Protein AF-A0A176VQ34-F1 (afdb_monomer)

Organism: NCBI:txid1480154

Solvent-accessible surface area (backbone atoms only — not comparable to full-atom values): 16266 Å² total; per-residue (Å²): 144,76,82,90,74,69,81,87,58,82,80,76,81,84,81,93,66,92,79,72,80,88,62,95,86,62,100,70,85,80,91,81,80,84,79,73,84,70,55,63,65,52,56,56,48,53,68,72,56,78,76,82,85,83,92,84,85,85,86,81,86,76,93,80,77,81,80,78,79,94,70,93,82,64,87,76,68,57,72,75,78,62,34,50,50,73,67,54,34,54,75,68,61,35,76,65,68,43,87,54,64,96,92,48,80,68,48,56,56,90,85,44,47,68,56,49,70,51,87,89,56,91,63,56,66,45,35,9,42,26,57,43,66,47,84,53,99,91,41,79,43,77,74,45,78,33,33,27,38,90,83,72,46,79,53,63,82,89,59,59,31,46,75,26,29,40,26,10,68,57,42,44,56,48,31,57,65,67,28,47,35,75,78,36,35,33,38,45,25,64,74,61,43,53,74,90,58,73,75,74,58,67,58,56,66,53,60,50,31,39,74,75,66,72,38,89,57,77,82,57,92,85,55,75,54,37,60,63,52,11,50,50,28,39,51,54,50,52,51,37,55,78,64,33,87,85,62,61,98,79,122

Radius of gyration: 20.1 Å; Cα contacts (8 Å, |Δi|>4): 303; chains: 1; bounding box: 54×49×54 Å

Foldseek 3Di:
DDDPPDDVPVVPPDDPDDDDDPPVPDPDDDDDDDDCPPPLLVVLVVLVVPPDDDDDDDDDDDPPPDPDDPDPPDDQDDLLVQFDDPVRCVVLQAFDFDPDPPPDDGHGPPSADEFAACVPPDAAQEKEKDWDWDQDPVGTATDDIWIAGLVLDTDDPSRDHLRHAYWAASCSVVCVNSSYHHRRYRHLQQLPPDVVVVRPDRDDLQVLCCPPVVDHAPPDPPGHDRSRRSVSRSVSSVSCSVVDSPPPVDD

pLDDT: mean 70.04, std 25.45, range [22.41, 98.38]

Sequence (251 aa):
MLSLTVLLSTRYDDQLEFYGKCDPNKDHFVKGGKAMAGFVDDAVSELVHCALDDISAAKGYRESDLRAPNDLSAPTIPASYYVLSKSEMMQHGYRMPAVTSPGTNSQLPAGFVMTQPALGRSFPEMVAVDCEMCRTAAGLELTRVSLVDTNKTEHFIQIVSAETILVGHSLERDLAALKVIHMKVIDTALLYQHPRHGGKIKPALRMLADKWLKRSIQNGSEGHDSIEDAEAAMDLTMLKIRKGRSWCPYW

Structure (mmCIF, N/CA/C/O backbone):
data_AF-A0A176VQ34-F1
#
_entry.id   AF-A0A176VQ34-F1
#
loop_
_atom_site.group_PDB
_atom_site.id
_atom_site.type_symbol
_atom_site.label_atom_id
_atom_site.label_alt_id
_atom_site.label_comp_id
_atom_site.label_asym_id
_atom_site.label_entity_id
_atom_site.label_seq_id
_atom_site.pdbx_PDB_ins_code
_atom_site.Cartn_x
_atom_site.Cartn_y
_atom_site.Cartn_z
_atom_site.occupancy
_atom_site.B_iso_or_equiv
_atom_site.auth_seq_id
_atom_site.auth_comp_id
_atom_site.auth_asym_id
_atom_site.auth_atom_id
_atom_site.pdbx_PDB_model_num
ATOM 1 N N . MET A 1 1 ? -14.048 -25.609 23.147 1.00 32.59 1 MET A N 1
ATOM 2 C CA . MET A 1 1 ? -13.115 -26.168 22.145 1.00 32.59 1 MET A CA 1
ATOM 3 C C . MET A 1 1 ? -13.818 -26.177 20.787 1.00 32.59 1 MET A C 1
ATOM 5 O O . MET A 1 1 ? -14.296 -27.209 20.344 1.00 32.59 1 MET A O 1
ATOM 9 N N . LEU A 1 2 ? -13.942 -25.002 20.167 1.00 22.41 2 LEU A N 1
ATOM 10 C CA . LEU A 1 2 ? -14.320 -24.829 18.763 1.00 22.41 2 LEU A CA 1
ATOM 11 C C . LEU A 1 2 ? -13.289 -23.849 18.194 1.00 22.41 2 LEU A C 1
ATOM 13 O O . LEU A 1 2 ? -13.103 -22.766 18.740 1.00 22.41 2 LEU A O 1
ATOM 17 N N . SER A 1 3 ? -12.526 -24.315 17.209 1.00 26.12 3 SER A N 1
ATOM 18 C CA . SER A 1 3 ? -11.440 -23.579 16.564 1.00 26.12 3 SER A CA 1
ATOM 19 C C . SER A 1 3 ? -12.029 -22.450 15.724 1.00 26.12 3 SER A C 1
ATOM 21 O O . SER A 1 3 ? -12.812 -22.719 14.814 1.00 26.12 3 SER A O 1
ATOM 23 N N . LEU A 1 4 ? -11.649 -21.204 16.010 1.00 28.59 4 LEU A N 1
ATOM 24 C CA . LEU A 1 4 ? -12.042 -20.001 15.267 1.00 28.59 4 LEU A CA 1
ATOM 25 C C . LEU A 1 4 ? -11.261 -19.903 13.934 1.00 28.59 4 LEU A C 1
ATOM 27 O O . LEU A 1 4 ? -10.577 -18.929 13.651 1.00 28.59 4 LEU A O 1
ATOM 31 N N . THR A 1 5 ? -11.315 -20.963 13.126 1.00 30.70 5 THR A N 1
ATOM 32 C CA . THR A 1 5 ? -10.723 -21.046 11.772 1.00 30.70 5 THR A CA 1
ATOM 33 C C . THR A 1 5 ? -11.773 -20.739 10.691 1.00 30.70 5 THR A C 1
ATOM 35 O O . THR A 1 5 ? -11.575 -20.978 9.508 1.00 30.70 5 THR A O 1
ATOM 38 N N . VAL A 1 6 ? -12.929 -20.206 11.076 1.00 30.16 6 VAL A N 1
ATOM 39 C CA . VAL A 1 6 ? -14.113 -20.139 10.222 1.00 30.16 6 VAL A CA 1
ATOM 40 C C . VAL A 1 6 ? -14.703 -18.740 10.299 1.00 30.16 6 VAL A C 1
ATOM 42 O O . VAL A 1 6 ? -15.358 -18.420 11.280 1.00 30.16 6 VAL A O 1
ATOM 45 N N . LEU A 1 7 ? -14.443 -17.926 9.272 1.00 28.39 7 LEU A N 1
ATOM 46 C CA . LEU A 1 7 ? -15.407 -16.949 8.733 1.00 28.39 7 LEU A CA 1
ATOM 47 C C . LEU A 1 7 ? -14.974 -16.350 7.382 1.00 28.39 7 LEU A C 1
ATOM 49 O O . LEU A 1 7 ? -15.825 -15.856 6.654 1.00 28.39 7 LEU A O 1
ATOM 53 N N . LEU A 1 8 ? -13.706 -16.505 6.968 1.00 28.97 8 LEU A N 1
ATOM 54 C CA . LEU A 1 8 ? -13.283 -16.213 5.584 1.00 28.97 8 LEU A CA 1
ATOM 55 C C . LEU A 1 8 ? -13.024 -17.466 4.724 1.00 28.97 8 LEU A C 1
ATOM 57 O O . LEU A 1 8 ? -12.959 -17.357 3.506 1.00 28.97 8 LEU A O 1
ATOM 61 N N . SER A 1 9 ? -12.958 -18.665 5.323 1.00 26.78 9 SER A N 1
ATOM 62 C CA . SER A 1 9 ? -12.744 -19.931 4.593 1.00 26.78 9 SER A CA 1
ATOM 63 C C . SER A 1 9 ? -14.028 -20.735 4.307 1.00 26.78 9 SER A C 1
ATOM 65 O O . SER A 1 9 ? -14.067 -21.488 3.340 1.00 26.78 9 SER A O 1
ATOM 67 N N . THR A 1 10 ? -15.134 -20.553 5.039 1.00 27.02 10 THR A N 1
ATOM 68 C CA . THR A 1 10 ? -16.345 -21.396 4.870 1.00 27.02 10 THR A CA 1
ATOM 69 C C . THR A 1 10 ? -17.332 -20.939 3.798 1.00 27.02 10 THR A C 1
ATOM 71 O O . THR A 1 10 ? -18.514 -21.267 3.863 1.00 27.02 10 THR A O 1
ATOM 74 N N . ARG A 1 11 ? -16.879 -20.212 2.779 1.00 31.56 11 ARG A N 1
ATOM 75 C CA . ARG A 1 11 ? -17.618 -20.141 1.505 1.00 31.56 11 ARG A CA 1
ATOM 76 C C . ARG A 1 11 ? -16.750 -20.450 0.295 1.00 31.56 11 ARG A C 1
ATOM 78 O O . ARG A 1 11 ? -17.129 -20.104 -0.816 1.00 31.56 11 ARG A O 1
ATOM 85 N N . TYR A 1 12 ? -15.603 -21.090 0.511 1.00 34.00 12 TYR A N 1
ATOM 86 C CA . TYR A 1 12 ? -14.706 -21.471 -0.575 1.00 34.00 12 TYR A CA 1
ATOM 87 C C . TYR A 1 12 ? -14.926 -22.901 -1.095 1.00 34.00 12 TYR A C 1
ATOM 89 O O . TYR A 1 12 ? -14.260 -23.275 -2.050 1.00 34.00 12 TYR A O 1
ATOM 97 N N . ASP A 1 13 ? -15.846 -23.690 -0.519 1.00 31.91 13 ASP A N 1
ATOM 98 C CA . ASP A 1 13 ? -15.853 -25.142 -0.768 1.00 31.91 13 ASP A CA 1
ATOM 99 C C . ASP A 1 13 ? -17.238 -25.799 -0.911 1.00 31.91 13 ASP A C 1
ATOM 101 O O . ASP A 1 13 ? -17.459 -26.899 -0.430 1.00 31.91 13 ASP A O 1
ATOM 105 N N . ASP A 1 14 ? -18.177 -25.154 -1.610 1.00 30.81 14 ASP A N 1
ATOM 106 C CA . ASP A 1 14 ? -19.281 -25.877 -2.259 1.00 30.81 14 ASP A CA 1
ATOM 107 C C . ASP A 1 14 ? -19.745 -25.102 -3.504 1.00 30.81 14 ASP A C 1
ATOM 109 O O . ASP A 1 14 ? -20.316 -24.018 -3.403 1.00 30.81 14 ASP A O 1
ATOM 113 N N . GLN A 1 15 ? -19.512 -25.706 -4.675 1.00 27.95 15 GLN A N 1
ATOM 114 C CA . GLN A 1 15 ? -19.704 -25.195 -6.049 1.00 27.95 15 GLN A CA 1
ATOM 115 C C . GLN A 1 15 ? -18.478 -24.503 -6.674 1.00 27.95 15 GLN A C 1
ATOM 117 O O . GLN A 1 15 ? -18.540 -23.392 -7.197 1.00 27.95 15 GLN A O 1
ATOM 122 N N . LEU A 1 16 ? -17.366 -25.243 -6.707 1.00 31.53 16 LEU A N 1
ATOM 123 C CA . LEU A 1 16 ? -16.386 -25.164 -7.790 1.00 31.53 16 LEU A CA 1
ATOM 124 C C . LEU A 1 16 ? -17.092 -25.456 -9.133 1.00 31.53 16 LEU A C 1
ATOM 126 O O . LEU A 1 16 ? -17.193 -26.600 -9.566 1.00 31.53 16 LEU A O 1
ATOM 130 N N . GLU A 1 17 ? -17.564 -24.413 -9.810 1.00 22.66 17 GLU A N 1
ATOM 131 C CA . GLU A 1 17 ? -17.593 -24.379 -11.271 1.00 22.66 17 GLU A CA 1
ATOM 132 C C . GLU A 1 17 ? -16.709 -23.215 -11.720 1.00 22.66 17 GLU A C 1
ATOM 134 O O . GLU A 1 17 ? -16.997 -22.044 -11.479 1.00 22.66 17 GLU A O 1
ATOM 139 N N . PHE A 1 18 ? -15.597 -23.560 -12.368 1.00 34.84 18 PHE A N 1
ATOM 140 C CA . PHE A 1 18 ? -14.810 -22.639 -13.177 1.00 34.84 18 PHE A CA 1
ATOM 141 C C . PHE A 1 18 ? -15.738 -21.940 -14.192 1.00 34.84 18 PHE A C 1
ATOM 143 O O . PHE A 1 18 ? -16.107 -22.528 -15.206 1.00 34.84 18 PHE A O 1
ATOM 150 N N . TYR A 1 19 ? -16.064 -20.670 -13.966 1.00 24.09 19 TYR A N 1
ATOM 151 C CA . TYR A 1 19 ? -16.517 -19.745 -15.007 1.00 24.09 19 TYR A CA 1
ATOM 152 C C . TYR A 1 19 ? -15.383 -18.732 -15.163 1.00 24.09 19 TYR A C 1
ATOM 154 O O . TYR A 1 19 ? -15.098 -17.977 -14.248 1.00 24.09 19 TYR A O 1
ATOM 162 N N . GLY A 1 20 ? -14.590 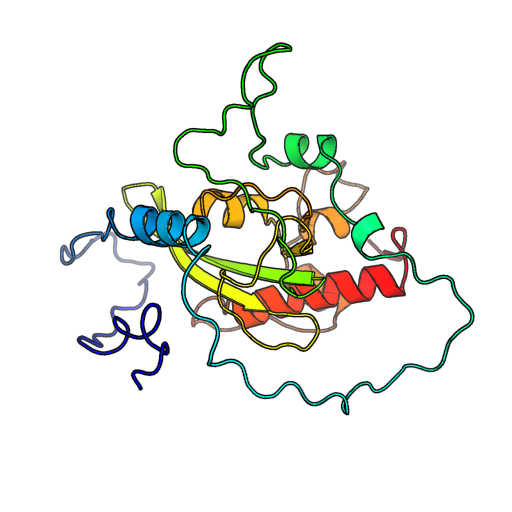-18.690 -16.223 1.00 25.50 20 GLY A N 1
ATOM 163 C CA . GLY A 1 20 ? -14.866 -18.944 -17.626 1.00 25.50 20 GLY A CA 1
ATOM 164 C C . GLY A 1 20 ? -14.215 -17.762 -18.341 1.00 25.50 20 GLY A C 1
ATOM 165 O O . GLY A 1 20 ? -14.574 -16.618 -18.080 1.00 25.50 20 GLY A O 1
ATOM 166 N N . LYS A 1 21 ? -13.184 -18.036 -19.148 1.00 27.38 21 LYS A N 1
ATOM 167 C CA . LYS A 1 21 ? -12.366 -17.048 -19.871 1.00 27.38 21 LYS A CA 1
ATOM 168 C C . LYS A 1 21 ? -13.203 -15.880 -20.409 1.00 27.38 21 LYS A C 1
ATOM 170 O O . LYS A 1 21 ? -14.195 -16.107 -21.099 1.00 27.38 21 LYS A O 1
ATOM 175 N N . CYS A 1 22 ? -12.733 -14.653 -20.189 1.00 31.70 22 CYS A N 1
ATOM 176 C CA . CYS A 1 22 ? -13.156 -13.507 -20.990 1.00 31.70 22 CYS A CA 1
ATOM 177 C C . CYS A 1 22 ? -12.711 -13.761 -22.441 1.00 31.70 22 CYS A C 1
ATOM 179 O O . CYS A 1 22 ? -11.534 -13.616 -22.767 1.00 31.70 22 CYS A O 1
ATOM 181 N N . ASP A 1 23 ? -13.632 -14.221 -23.290 1.00 35.97 23 ASP A N 1
ATOM 182 C CA . ASP A 1 23 ? -13.458 -14.273 -24.742 1.00 35.97 23 ASP A CA 1
ATOM 183 C C . ASP A 1 23 ? -13.576 -12.833 -25.273 1.00 35.97 23 ASP A C 1
ATOM 185 O O . ASP A 1 23 ? -14.655 -12.243 -25.174 1.00 35.97 23 ASP A O 1
ATOM 189 N N . PRO A 1 24 ? -12.502 -12.232 -25.818 1.00 38.53 24 PRO A N 1
ATOM 190 C CA . PRO A 1 24 ? -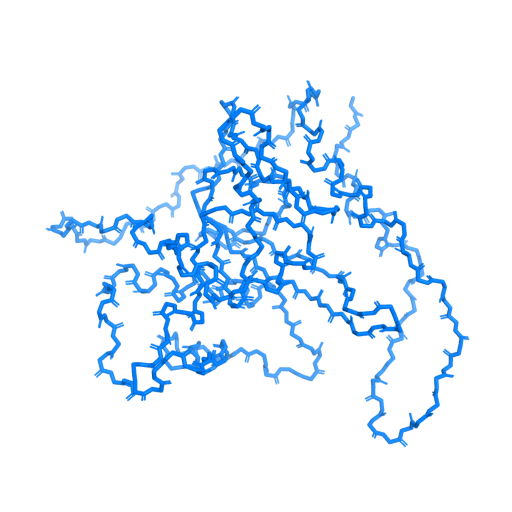12.516 -10.840 -26.261 1.00 38.53 24 PRO A CA 1
ATOM 191 C C . PRO A 1 24 ? -13.397 -10.584 -27.499 1.00 38.53 24 PRO A C 1
ATOM 193 O O . PRO A 1 24 ? -13.445 -9.450 -27.963 1.00 38.53 24 PRO A O 1
ATOM 196 N N . ASN A 1 25 ? -14.092 -11.596 -28.040 1.00 33.31 25 ASN A N 1
ATOM 197 C CA . ASN A 1 25 ? -14.889 -11.486 -29.266 1.00 33.31 25 ASN A CA 1
ATOM 198 C C . ASN A 1 25 ? -16.390 -11.813 -29.114 1.00 33.31 25 ASN A C 1
ATOM 200 O O . ASN A 1 25 ? -17.052 -12.054 -30.127 1.00 33.31 25 ASN A O 1
ATOM 204 N N . LYS A 1 26 ? -16.971 -11.835 -27.902 1.00 34.81 26 LYS A N 1
ATOM 205 C CA . LYS A 1 26 ? -18.415 -12.119 -27.732 1.00 34.81 26 LYS A CA 1
ATOM 206 C C . LYS A 1 26 ? -19.142 -11.129 -26.814 1.00 34.81 26 LYS A C 1
ATOM 208 O O . LYS A 1 26 ? -19.056 -11.213 -25.597 1.00 34.81 26 LYS A O 1
ATOM 213 N N . ASP A 1 27 ? -19.973 -10.279 -27.421 1.00 30.19 27 ASP A N 1
ATOM 214 C CA . ASP A 1 27 ? -20.862 -9.288 -26.780 1.00 30.19 27 ASP A CA 1
ATOM 215 C C . ASP A 1 27 ? -22.115 -9.882 -26.086 1.00 30.19 27 ASP A C 1
ATOM 217 O O . ASP A 1 27 ? -23.149 -9.223 -26.001 1.00 30.19 27 ASP A O 1
ATOM 221 N N . HIS A 1 28 ? -22.104 -11.135 -25.615 1.00 29.56 28 HIS A N 1
ATOM 222 C CA . HIS A 1 28 ? -23.300 -11.741 -25.004 1.00 29.56 28 HIS A CA 1
ATOM 223 C C . HIS A 1 28 ? -23.043 -12.313 -23.607 1.00 29.56 28 HIS A C 1
ATOM 225 O O . HIS A 1 28 ? -22.335 -13.298 -23.420 1.00 29.56 28 HIS A O 1
ATOM 231 N N . PHE A 1 29 ? -23.698 -11.678 -22.634 1.00 29.44 29 PHE A N 1
ATOM 232 C CA . PHE A 1 29 ? -23.776 -12.050 -21.225 1.00 29.44 29 PHE A CA 1
ATOM 233 C C . PHE A 1 29 ? -24.677 -13.283 -21.054 1.00 29.44 29 PHE A C 1
ATOM 235 O O . PHE A 1 29 ? -25.855 -13.244 -21.421 1.00 29.44 29 PHE A O 1
ATOM 242 N N . VAL A 1 30 ? -24.170 -14.365 -20.458 1.00 27.95 30 VAL A N 1
ATOM 243 C CA . VAL A 1 30 ? -25.033 -15.448 -19.964 1.00 27.95 30 VAL A CA 1
ATOM 244 C C . VAL A 1 30 ? -25.517 -15.063 -18.567 1.00 27.95 30 VAL A C 1
ATOM 246 O O . VAL A 1 30 ? -24.729 -14.886 -17.643 1.00 27.95 30 VAL A O 1
ATOM 249 N N . LYS A 1 31 ? -26.836 -14.892 -18.419 1.00 32.91 31 LYS A N 1
ATOM 250 C CA . LYS A 1 31 ? -27.499 -14.677 -17.127 1.00 32.91 31 LYS A CA 1
ATOM 251 C C . LYS A 1 31 ? -27.348 -15.924 -16.249 1.00 32.91 31 LYS A C 1
ATOM 253 O O . LYS A 1 31 ? -27.934 -16.954 -16.565 1.00 32.91 31 LYS A O 1
ATOM 258 N N . GLY A 1 32 ? -26.681 -15.787 -15.108 1.00 26.97 32 GLY A N 1
ATOM 259 C CA . GLY A 1 32 ? -26.723 -16.776 -14.033 1.00 26.97 32 GLY A CA 1
ATOM 260 C C . GLY A 1 32 ? -25.903 -16.336 -12.824 1.00 26.97 32 GLY A C 1
ATOM 261 O O . GLY A 1 32 ? -24.685 -16.388 -12.871 1.00 26.97 32 GLY A O 1
ATOM 262 N N . GLY A 1 33 ? -26.572 -15.895 -11.753 1.00 28.05 33 GLY A N 1
ATOM 263 C CA . GLY A 1 33 ? -25.950 -15.619 -10.450 1.00 28.05 33 GLY A CA 1
ATOM 264 C C . GLY A 1 33 ? -26.396 -14.295 -9.827 1.00 28.05 33 GLY A C 1
ATOM 265 O O . GLY A 1 33 ? -26.242 -13.232 -10.423 1.00 28.05 33 GLY A O 1
ATOM 266 N N . LYS A 1 34 ? -26.982 -14.345 -8.624 1.00 26.80 34 LYS A N 1
ATOM 267 C CA . LYS A 1 34 ? -27.295 -13.151 -7.821 1.00 26.80 34 LYS A CA 1
ATOM 268 C C . LYS A 1 34 ? -25.990 -12.557 -7.284 1.00 26.80 34 LYS A C 1
ATOM 270 O O . LYS A 1 34 ? -25.259 -13.250 -6.586 1.00 26.80 34 LYS A O 1
ATOM 275 N N . ALA A 1 35 ? -25.749 -11.275 -7.554 1.00 31.02 35 ALA A N 1
ATOM 276 C CA . ALA A 1 35 ? -24.705 -10.502 -6.889 1.00 31.02 35 ALA A CA 1
ATOM 277 C C . ALA A 1 35 ? -24.952 -10.488 -5.370 1.00 31.02 35 ALA A C 1
ATOM 279 O O . ALA A 1 35 ? -26.064 -10.207 -4.910 1.00 31.02 35 ALA A O 1
ATOM 280 N N . MET A 1 36 ? -23.921 -10.799 -4.589 1.00 35.16 36 MET A N 1
ATOM 281 C CA . MET A 1 36 ? -23.954 -10.805 -3.125 1.00 35.16 36 MET A CA 1
ATOM 282 C C . MET A 1 36 ? -23.762 -9.381 -2.588 1.00 35.16 36 MET A C 1
ATOM 284 O O . MET A 1 36 ? -22.828 -9.088 -1.851 1.00 35.16 36 MET A O 1
ATOM 288 N N . ALA A 1 37 ? -24.687 -8.488 -2.944 1.00 31.64 37 ALA A N 1
ATOM 289 C CA . ALA A 1 37 ? -24.687 -7.081 -2.537 1.00 31.64 37 ALA A CA 1
ATOM 290 C C . ALA A 1 37 ? -24.847 -6.860 -1.013 1.00 31.64 37 ALA A C 1
ATOM 292 O O . ALA A 1 37 ? -24.753 -5.728 -0.555 1.00 31.64 37 ALA A O 1
ATOM 293 N N . GLY A 1 38 ? -25.088 -7.921 -0.231 1.00 25.31 38 GLY A N 1
ATOM 294 C CA . GLY A 1 38 ? -25.285 -7.861 1.224 1.00 25.31 38 GLY A CA 1
ATOM 295 C C . GLY A 1 38 ? -24.098 -8.319 2.079 1.00 25.31 38 GLY A C 1
ATOM 296 O O . GLY A 1 38 ? -24.188 -8.232 3.291 1.00 25.31 38 GLY A O 1
ATOM 297 N N . PHE A 1 39 ? -23.001 -8.815 1.493 1.00 33.09 39 PHE A N 1
ATOM 298 C CA . PHE A 1 39 ? -21.933 -9.468 2.275 1.00 33.09 39 PHE A CA 1
ATOM 299 C C . PHE A 1 39 ? -20.790 -8.546 2.705 1.00 33.09 39 PHE A C 1
ATOM 301 O O . PHE A 1 39 ? -20.131 -8.809 3.708 1.00 33.09 39 PHE A O 1
ATOM 308 N N . VAL A 1 40 ? -20.562 -7.456 1.971 1.00 38.88 40 VAL A N 1
ATOM 309 C CA . VAL A 1 40 ? -19.475 -6.510 2.270 1.00 38.88 40 VAL A CA 1
ATOM 310 C C . VAL A 1 40 ? -19.838 -5.600 3.449 1.00 38.88 40 VAL A C 1
ATOM 312 O O . VAL A 1 40 ? -18.963 -5.261 4.239 1.00 38.88 40 VAL A O 1
ATOM 315 N N . ASP A 1 41 ? -21.117 -5.247 3.617 1.00 36.66 41 ASP A N 1
ATOM 316 C CA . ASP A 1 41 ? -21.550 -4.416 4.752 1.00 36.66 41 ASP A CA 1
ATOM 317 C C . ASP A 1 41 ? -21.469 -5.176 6.093 1.00 36.66 41 ASP A C 1
ATOM 319 O O . ASP A 1 41 ? -21.062 -4.581 7.090 1.00 36.66 41 ASP A O 1
ATOM 323 N N . ASP A 1 42 ? -21.733 -6.488 6.117 1.00 38.03 42 ASP A N 1
ATOM 324 C CA . ASP A 1 42 ? -21.640 -7.303 7.340 1.00 38.03 42 ASP A CA 1
ATOM 325 C C . ASP A 1 42 ? -20.178 -7.579 7.749 1.00 38.03 42 ASP A C 1
ATOM 327 O O . ASP A 1 42 ? -19.821 -7.420 8.917 1.00 38.03 42 ASP A O 1
ATOM 331 N N . ALA A 1 43 ? -19.291 -7.887 6.791 1.00 40.44 43 ALA A N 1
ATOM 332 C CA . ALA A 1 43 ? -17.872 -8.134 7.072 1.00 40.44 43 ALA A CA 1
ATOM 333 C C . ALA A 1 43 ? -17.132 -6.873 7.563 1.00 40.44 43 ALA A C 1
ATOM 335 O O . ALA A 1 43 ? -16.274 -6.958 8.442 1.00 40.44 43 ALA A O 1
ATOM 336 N N . VAL A 1 44 ? -17.483 -5.694 7.027 1.00 45.41 44 VAL A N 1
ATOM 337 C CA . VAL A 1 44 ? -16.938 -4.393 7.459 1.00 45.41 44 VAL A CA 1
ATOM 338 C C . VAL A 1 44 ? -17.515 -3.952 8.815 1.00 45.41 44 VAL A C 1
ATOM 340 O O . VAL A 1 44 ? -16.834 -3.266 9.579 1.00 45.41 44 VAL A O 1
ATOM 343 N N . SER A 1 45 ? -18.732 -4.384 9.164 1.00 38.72 45 SER A N 1
ATOM 344 C CA . SER A 1 45 ? -19.333 -4.135 10.481 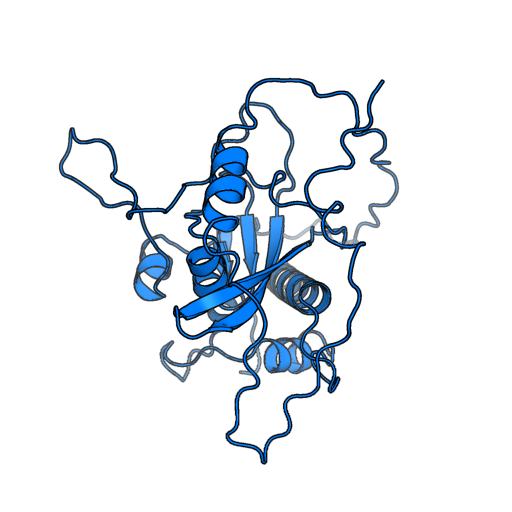1.00 38.72 45 SER A CA 1
ATOM 345 C C . SER A 1 45 ? -18.729 -5.020 11.586 1.00 38.72 45 SER A C 1
ATOM 347 O O . SER A 1 45 ? -18.368 -4.511 12.651 1.00 38.72 45 SER A O 1
ATOM 349 N N . GLU A 1 46 ? -18.495 -6.314 11.325 1.00 41.03 46 GLU A N 1
ATOM 350 C CA . GLU A 1 46 ? -17.779 -7.218 12.252 1.00 41.03 46 GLU A CA 1
ATOM 351 C C . GLU A 1 46 ? -16.307 -6.807 12.465 1.00 41.03 46 GLU A C 1
ATOM 353 O O . GLU A 1 46 ? -15.749 -6.976 13.552 1.00 41.03 46 GLU A O 1
ATOM 358 N N . LEU A 1 47 ? -15.704 -6.167 11.460 1.00 42.91 47 LEU A N 1
ATOM 359 C CA . LEU A 1 47 ? -14.381 -5.527 11.481 1.00 42.91 47 LEU A CA 1
ATOM 360 C C . LEU A 1 47 ? -14.224 -4.457 12.577 1.00 42.91 47 LEU A C 1
ATOM 362 O O . LEU A 1 47 ? -13.135 -4.290 13.127 1.00 42.91 47 LEU A O 1
ATOM 366 N N . VAL A 1 48 ? -15.304 -3.736 12.900 1.00 40.62 48 VAL A N 1
ATOM 367 C CA . VAL A 1 48 ? -15.323 -2.658 13.907 1.00 40.62 48 VAL A CA 1
ATOM 368 C C . VAL A 1 48 ? -15.767 -3.174 15.281 1.00 40.62 48 VAL A C 1
ATOM 370 O O . VAL A 1 48 ? -15.376 -2.608 16.303 1.00 40.62 48 VAL A O 1
ATOM 373 N N . HIS A 1 49 ? -16.527 -4.273 15.329 1.00 39.94 49 HIS A N 1
ATOM 374 C CA . HIS A 1 49 ? -17.082 -4.831 16.566 1.00 39.94 49 HIS A CA 1
ATOM 375 C C . HIS A 1 49 ? -16.257 -5.940 17.231 1.00 39.94 49 HIS A C 1
ATOM 377 O O . HIS A 1 49 ? -16.595 -6.340 18.343 1.00 39.94 49 HIS A O 1
ATOM 383 N N . CYS A 1 50 ? -15.128 -6.378 16.661 1.00 40.72 50 CYS A N 1
ATOM 384 C CA . CYS A 1 50 ? -14.246 -7.377 17.290 1.00 40.72 50 CYS A CA 1
ATOM 385 C C . CYS A 1 50 ? -13.406 -6.829 18.477 1.00 40.72 50 CYS A C 1
ATOM 387 O O . CYS A 1 50 ? -12.241 -7.183 18.710 1.00 40.72 50 CYS A O 1
ATOM 389 N N . ALA A 1 51 ? -14.018 -5.953 19.268 1.00 42.84 51 ALA A N 1
ATOM 390 C CA . ALA A 1 51 ? -13.702 -5.725 20.659 1.00 42.84 51 ALA A CA 1
ATOM 391 C C . ALA A 1 51 ? -14.872 -6.289 21.474 1.00 42.84 51 ALA A C 1
ATOM 393 O O . ALA A 1 51 ? -15.839 -5.572 21.705 1.00 42.84 51 ALA A O 1
ATOM 394 N N . LEU A 1 52 ? -14.793 -7.562 21.884 1.00 41.25 52 LEU A N 1
ATOM 395 C CA . LEU A 1 52 ? -14.766 -7.876 23.318 1.00 41.25 52 LEU A CA 1
ATOM 396 C C . LEU A 1 52 ? -14.651 -9.353 23.722 1.00 41.25 52 LEU A C 1
ATOM 398 O O . LEU A 1 52 ? -14.327 -9.533 24.884 1.00 41.25 52 LEU A O 1
ATOM 402 N N . ASP A 1 53 ? -14.756 -10.376 22.866 1.00 33.53 53 ASP A N 1
ATOM 403 C CA . ASP A 1 53 ? -14.715 -11.763 23.382 1.00 33.53 53 ASP A CA 1
ATOM 404 C C . ASP A 1 53 ? -13.658 -12.680 22.723 1.00 33.53 53 ASP A C 1
ATOM 406 O O . ASP A 1 53 ? -13.605 -12.858 21.509 1.00 33.53 53 ASP A O 1
ATOM 410 N N . ASP A 1 54 ? -12.821 -13.247 23.602 1.00 38.88 54 ASP A N 1
ATOM 411 C CA . ASP A 1 54 ? -11.965 -14.440 23.512 1.00 38.88 54 ASP A CA 1
ATOM 412 C C . ASP A 1 54 ? -10.747 -14.502 22.566 1.00 38.88 54 ASP A C 1
ATOM 414 O O . ASP A 1 54 ? -10.754 -15.019 21.449 1.00 38.88 54 ASP A O 1
ATOM 418 N N . ILE A 1 55 ? -9.601 -14.132 23.154 1.00 43.28 55 ILE A N 1
ATOM 419 C CA . ILE A 1 55 ? -8.250 -14.541 22.753 1.00 43.28 55 ILE A CA 1
ATOM 420 C C . ILE A 1 55 ? -7.932 -15.888 23.418 1.00 43.28 55 ILE A C 1
ATOM 422 O O . ILE A 1 55 ? -7.641 -15.942 24.613 1.00 43.28 55 ILE A O 1
ATOM 426 N N . SER A 1 56 ? -7.887 -16.979 22.649 1.00 34.84 56 SER A N 1
ATOM 427 C CA . SER A 1 56 ? -7.157 -18.180 23.093 1.00 34.84 56 SER A CA 1
ATOM 428 C C . SER A 1 56 ? -6.438 -18.972 21.991 1.00 34.84 56 SER A C 1
ATOM 430 O O . SER A 1 56 ? -6.015 -20.101 22.248 1.00 34.84 56 SER A O 1
ATOM 432 N N . ALA A 1 57 ? -6.254 -18.436 20.779 1.00 37.19 57 ALA A N 1
ATOM 433 C CA . ALA A 1 57 ? -5.684 -19.224 19.678 1.00 37.19 57 ALA A CA 1
ATOM 434 C C . ALA A 1 57 ? -4.778 -18.434 18.715 1.00 37.19 57 ALA A C 1
ATOM 436 O O . ALA A 1 57 ? -4.997 -18.429 17.513 1.00 37.19 57 ALA A O 1
ATOM 437 N N . ALA A 1 58 ? -3.705 -17.829 19.226 1.00 36.56 58 ALA A N 1
ATOM 438 C CA . ALA A 1 58 ? -2.545 -17.472 18.403 1.00 36.56 58 ALA A CA 1
ATOM 439 C C . ALA A 1 58 ? -1.264 -17.862 19.153 1.00 36.56 58 ALA A C 1
ATOM 441 O O . ALA A 1 58 ? -0.630 -17.056 19.831 1.00 36.56 58 ALA A O 1
ATOM 442 N N . LYS A 1 59 ? -0.923 -19.155 19.108 1.00 33.56 59 LYS A N 1
ATOM 443 C CA . LYS A 1 59 ? 0.369 -19.663 19.583 1.00 33.56 59 LYS A CA 1
ATOM 444 C C . LYS A 1 59 ? 1.357 -19.672 18.420 1.00 33.56 59 LYS A C 1
ATOM 446 O O . LYS A 1 59 ? 1.121 -20.375 17.445 1.00 33.56 59 LYS A O 1
ATOM 451 N N . GLY A 1 60 ? 2.499 -19.012 18.612 1.00 29.28 60 GLY A N 1
ATOM 452 C CA . GLY A 1 60 ? 3.763 -19.417 17.993 1.00 29.28 60 GLY A CA 1
ATOM 453 C C . GLY A 1 60 ? 4.386 -18.441 17.001 1.00 29.28 60 GLY A C 1
ATOM 454 O O . GLY A 1 60 ? 4.591 -18.814 15.855 1.00 29.28 60 GLY A O 1
ATOM 455 N N . TYR A 1 61 ? 4.789 -17.252 17.452 1.00 25.94 61 TYR A N 1
ATOM 456 C CA . TYR A 1 61 ? 5.858 -16.507 16.781 1.00 25.94 61 TYR A CA 1
ATOM 457 C C . TYR A 1 61 ? 7.185 -16.874 17.466 1.00 25.94 61 TYR A C 1
ATOM 459 O O . TYR A 1 61 ? 7.312 -16.712 18.681 1.00 25.94 61 TYR A O 1
ATOM 467 N N . ARG A 1 62 ? 8.139 -17.463 16.731 1.00 28.98 62 ARG A N 1
ATOM 468 C CA . ARG A 1 62 ? 9.487 -17.780 17.238 1.00 28.98 62 ARG A CA 1
ATOM 469 C C . ARG A 1 62 ? 10.444 -16.653 16.860 1.00 28.98 62 ARG A C 1
ATOM 471 O O . ARG A 1 62 ? 10.571 -16.293 15.700 1.00 28.98 62 ARG A O 1
ATOM 478 N N . GLU A 1 63 ? 11.141 -16.141 17.864 1.00 35.41 63 GLU A N 1
ATOM 479 C CA . GLU A 1 63 ? 11.996 -14.947 17.840 1.00 35.41 63 GLU A CA 1
ATOM 480 C C . GLU A 1 63 ? 13.375 -15.149 17.165 1.00 35.41 63 GLU A C 1
ATOM 482 O O . GLU A 1 63 ? 14.294 -14.364 17.369 1.00 35.41 63 GLU A O 1
ATOM 487 N N . SER A 1 64 ? 13.570 -16.203 16.362 1.00 34.62 64 SER A N 1
ATOM 488 C CA . SER A 1 64 ? 14.914 -16.638 15.940 1.00 34.62 64 SER A CA 1
ATOM 489 C C . SER A 1 64 ? 15.354 -16.282 14.513 1.00 34.62 64 SER A C 1
ATOM 491 O O . SER A 1 64 ? 16.504 -16.557 14.184 1.00 34.62 64 SER A O 1
ATOM 493 N N . ASP A 1 65 ? 14.527 -15.640 13.680 1.00 32.94 65 ASP A N 1
ATOM 494 C CA . ASP A 1 65 ? 14.852 -15.465 12.247 1.00 32.94 65 ASP A CA 1
ATOM 495 C C . ASP A 1 65 ? 15.257 -14.036 11.824 1.00 32.94 65 ASP A C 1
ATOM 497 O O . ASP A 1 65 ? 15.334 -13.714 10.637 1.00 32.94 65 ASP A O 1
ATOM 501 N N . LEU A 1 66 ? 15.633 -13.178 12.778 1.00 45.47 66 LEU A N 1
ATOM 502 C CA . LEU A 1 66 ? 16.254 -11.882 12.482 1.00 45.47 66 LEU A CA 1
ATOM 503 C C . LEU A 1 66 ? 17.710 -12.065 12.017 1.00 45.47 66 LEU A C 1
ATOM 505 O O . LEU A 1 66 ? 18.653 -12.008 12.807 1.00 45.47 66 LEU A O 1
ATOM 509 N N . ARG A 1 67 ? 17.931 -12.225 10.708 1.00 36.09 67 ARG A N 1
ATOM 510 C CA . ARG A 1 67 ? 19.254 -11.958 10.118 1.00 36.09 67 ARG A CA 1
ATOM 511 C C . ARG A 1 67 ? 19.431 -10.449 9.947 1.00 36.09 67 ARG A C 1
ATOM 513 O O . ARG A 1 67 ? 18.893 -9.849 9.020 1.00 36.09 67 ARG A O 1
ATOM 520 N N . ALA A 1 68 ? 20.196 -9.845 10.852 1.00 34.59 68 ALA A N 1
ATOM 521 C CA . ALA A 1 68 ? 20.595 -8.443 10.782 1.00 34.59 68 ALA A CA 1
ATOM 522 C C . ALA A 1 68 ? 21.510 -8.168 9.568 1.00 34.59 68 ALA A C 1
ATOM 524 O O . ALA A 1 68 ? 22.450 -8.934 9.333 1.00 34.59 68 ALA A O 1
ATOM 525 N N . PRO A 1 69 ? 21.325 -7.061 8.826 1.00 46.94 69 PRO A N 1
ATOM 526 C CA . PRO A 1 69 ? 22.384 -6.506 8.001 1.00 46.94 69 PRO A CA 1
ATOM 527 C C . PRO A 1 69 ? 23.320 -5.668 8.882 1.00 46.94 69 PRO A C 1
ATOM 529 O O . PRO A 1 69 ? 22.892 -4.732 9.554 1.00 46.94 69 PRO A O 1
ATOM 532 N N . ASN A 1 70 ? 24.608 -6.008 8.852 1.00 44.72 70 ASN A N 1
ATOM 533 C CA . ASN A 1 70 ? 25.701 -5.176 9.349 1.00 44.72 70 ASN A CA 1
ATOM 534 C C . ASN A 1 70 ? 25.679 -3.797 8.662 1.00 44.72 70 ASN A C 1
ATOM 536 O O . ASN A 1 70 ? 26.191 -3.683 7.554 1.00 44.72 70 ASN A O 1
ATOM 540 N N . ASP A 1 71 ? 25.106 -2.783 9.315 1.00 38.19 71 ASP A N 1
ATOM 541 C CA . ASP A 1 71 ? 25.584 -1.388 9.323 1.00 38.19 71 ASP A CA 1
ATOM 542 C C . ASP A 1 71 ? 24.792 -0.579 10.375 1.00 38.19 71 ASP A C 1
ATOM 544 O O . ASP A 1 71 ? 23.689 -0.098 10.126 1.00 38.19 71 ASP A O 1
ATOM 548 N N . LEU A 1 72 ? 25.332 -0.471 11.591 1.00 47.25 72 LEU A N 1
ATOM 549 C CA . LEU A 1 72 ? 24.693 0.186 12.744 1.00 47.25 72 LEU A CA 1
ATOM 550 C C . LEU A 1 72 ? 24.972 1.704 12.824 1.00 47.25 72 LEU A C 1
ATOM 552 O O . LEU A 1 72 ? 24.761 2.304 13.875 1.00 47.25 72 LEU A O 1
ATOM 556 N N . SER A 1 73 ? 25.476 2.339 11.758 1.00 46.66 73 SER A N 1
ATOM 557 C CA . SER A 1 73 ? 25.987 3.721 11.831 1.00 46.66 73 SER A CA 1
ATOM 558 C C . SER A 1 73 ? 25.097 4.811 11.211 1.00 46.66 73 SER A C 1
ATOM 560 O O . SER A 1 73 ? 25.355 5.995 11.430 1.00 46.66 73 SER A O 1
ATOM 562 N N . ALA A 1 74 ? 24.022 4.461 10.499 1.00 44.38 74 ALA A N 1
ATOM 563 C CA . ALA A 1 74 ? 23.085 5.439 9.943 1.00 44.38 74 ALA A CA 1
ATOM 564 C C . ALA A 1 74 ? 21.791 5.515 10.779 1.00 44.38 74 ALA A C 1
ATOM 566 O O . ALA A 1 74 ? 21.198 4.470 11.067 1.00 44.38 74 ALA A O 1
ATOM 567 N N . PRO A 1 75 ? 21.289 6.716 11.142 1.00 50.56 75 PRO A N 1
ATOM 568 C CA . PRO A 1 75 ? 19.951 6.835 11.705 1.00 50.56 75 PRO A CA 1
ATOM 569 C C . PRO A 1 75 ? 18.951 6.316 10.669 1.00 50.56 75 PRO A C 1
ATOM 571 O O . PRO A 1 75 ? 18.766 6.905 9.603 1.00 50.56 75 PRO A O 1
ATOM 574 N N . THR A 1 76 ? 18.334 5.175 10.969 1.00 68.38 76 THR A N 1
ATOM 575 C CA . THR A 1 76 ? 17.301 4.599 10.111 1.00 68.38 76 THR A CA 1
ATOM 576 C C . THR A 1 76 ? 16.094 5.525 10.192 1.00 68.38 76 THR A C 1
ATOM 578 O O . THR A 1 76 ? 15.477 5.653 11.248 1.00 68.38 76 THR A O 1
ATOM 581 N N . ILE A 1 77 ? 15.794 6.236 9.103 1.00 81.69 77 ILE A N 1
ATOM 582 C CA . ILE A 1 77 ? 14.599 7.080 9.020 1.00 81.69 77 ILE A CA 1
ATOM 583 C C . ILE A 1 77 ? 13.379 6.172 9.265 1.00 81.69 77 ILE A C 1
ATOM 585 O O . ILE A 1 77 ? 13.234 5.180 8.545 1.00 81.69 77 ILE A O 1
ATOM 589 N N . PRO A 1 78 ? 12.510 6.477 10.247 1.00 90.56 78 PRO A N 1
ATOM 590 C CA . PRO A 1 78 ? 11.379 5.614 10.570 1.00 90.56 78 PRO A CA 1
ATOM 591 C C . PRO A 1 78 ? 10.391 5.541 9.401 1.00 90.56 78 PRO A C 1
ATOM 593 O O . PRO A 1 78 ? 10.225 6.512 8.659 1.00 90.56 78 PRO A O 1
ATOM 596 N N . ALA A 1 79 ? 9.680 4.418 9.264 1.00 91.44 79 ALA A N 1
ATOM 597 C CA . ALA A 1 79 ? 8.676 4.227 8.212 1.00 91.44 79 ALA A CA 1
ATOM 598 C C . ALA A 1 79 ? 7.608 5.337 8.209 1.00 91.44 79 ALA A C 1
ATOM 600 O O . ALA A 1 79 ? 7.178 5.793 7.150 1.00 91.44 79 ALA A O 1
ATOM 601 N N . SER A 1 80 ? 7.261 5.857 9.392 1.00 92.81 80 SER A N 1
ATOM 602 C CA . SER A 1 80 ? 6.324 6.972 9.569 1.00 92.81 80 SER A CA 1
ATOM 603 C C . SER A 1 80 ? 6.713 8.252 8.819 1.00 92.81 80 SER A C 1
ATOM 605 O O . SER A 1 80 ? 5.834 9.036 8.477 1.00 92.81 80 SER A O 1
ATOM 607 N N . TYR A 1 81 ? 7.995 8.455 8.498 1.00 93.56 81 TYR A N 1
ATOM 608 C CA . TYR A 1 81 ? 8.457 9.581 7.679 1.00 93.56 81 TYR A CA 1
ATOM 609 C C . TYR A 1 81 ? 7.943 9.525 6.229 1.00 93.56 81 TYR A C 1
ATOM 611 O O . TYR A 1 81 ? 7.881 10.544 5.543 1.00 93.56 81 TYR A O 1
ATOM 619 N N . TYR A 1 82 ? 7.600 8.333 5.743 1.00 94.62 82 TYR A N 1
ATOM 620 C CA . TYR A 1 82 ? 7.150 8.105 4.370 1.00 94.62 82 TYR A CA 1
ATOM 621 C C . TYR A 1 82 ? 5.627 8.112 4.224 1.00 94.62 82 TYR A C 1
ATOM 623 O O . TYR A 1 82 ? 5.140 8.084 3.091 1.00 94.62 82 TYR A O 1
ATOM 631 N N . VAL A 1 83 ? 4.901 8.165 5.345 1.00 96.44 83 VAL A N 1
ATOM 632 C CA . VAL A 1 83 ? 3.440 8.243 5.382 1.00 96.44 83 VAL A CA 1
ATOM 633 C C . VAL A 1 83 ? 2.971 9.534 4.714 1.00 96.44 83 VAL A C 1
ATOM 635 O O . VAL A 1 83 ? 3.542 10.604 4.928 1.00 96.44 83 VAL A O 1
ATOM 638 N N . LEU A 1 84 ? 1.918 9.427 3.906 1.00 95.44 84 LEU A N 1
ATOM 639 C CA . LEU A 1 84 ? 1.289 10.569 3.254 1.00 95.44 84 LEU A CA 1
ATOM 640 C C . LEU A 1 84 ? 0.776 11.569 4.294 1.00 95.44 84 LEU A C 1
ATOM 642 O O . LEU A 1 84 ? 0.096 11.220 5.259 1.00 95.44 84 LEU A O 1
ATOM 646 N N . SER A 1 85 ? 1.048 12.848 4.063 1.00 94.88 85 SER A N 1
ATOM 647 C CA . SER A 1 85 ? 0.394 13.922 4.796 1.00 94.88 85 SER A CA 1
ATOM 648 C C . SER A 1 85 ? -1.100 13.972 4.462 1.00 94.88 85 SER A C 1
ATOM 650 O O . SER A 1 85 ? -1.539 13.562 3.387 1.00 94.88 85 SER A O 1
ATOM 652 N N . LYS A 1 86 ? -1.903 14.571 5.350 1.00 92.00 86 LYS A N 1
ATOM 653 C CA . LYS A 1 86 ? -3.344 14.770 5.104 1.00 92.00 86 LYS A CA 1
ATOM 654 C C . LYS A 1 86 ? -3.617 15.511 3.789 1.00 92.00 86 LYS A C 1
ATOM 656 O O . LYS A 1 86 ? -4.585 15.197 3.107 1.00 92.00 86 LYS A O 1
ATOM 661 N N . SER A 1 87 ? -2.764 16.478 3.439 1.00 91.50 87 SER A N 1
ATOM 662 C CA . SER A 1 87 ? -2.885 17.234 2.189 1.00 91.50 87 SER A CA 1
ATOM 663 C C . SER A 1 87 ? -2.611 16.357 0.968 1.00 91.50 87 SER A C 1
ATOM 665 O O . SER A 1 87 ? -3.358 16.436 -0.002 1.00 91.50 87 SER A O 1
ATOM 667 N N . GLU A 1 88 ? -1.580 15.506 1.016 1.00 92.88 88 GLU A N 1
ATOM 668 C CA . GLU A 1 88 ? -1.287 14.548 -0.061 1.00 92.88 88 GLU A CA 1
ATOM 669 C C . GLU A 1 88 ? -2.425 13.532 -0.209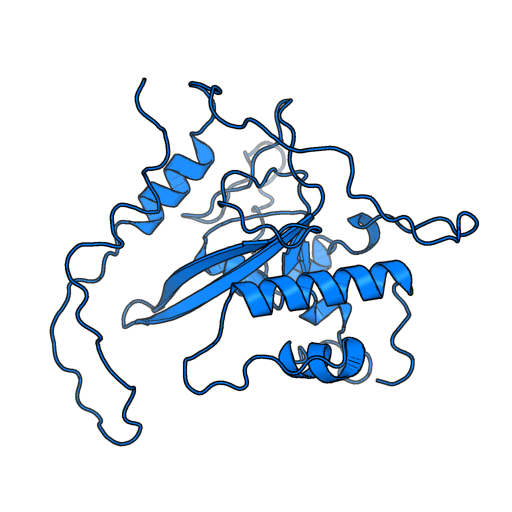 1.00 92.88 88 GLU A C 1
ATOM 671 O O . GLU A 1 88 ? -2.891 13.291 -1.320 1.00 92.88 88 GLU A O 1
ATOM 676 N N . MET A 1 89 ? -2.941 12.996 0.902 1.00 94.69 89 MET A N 1
ATOM 677 C CA . MET A 1 89 ? -4.095 12.093 0.889 1.00 94.69 89 MET A CA 1
ATOM 678 C C . MET A 1 89 ? -5.307 12.734 0.192 1.00 94.69 89 MET A C 1
ATOM 680 O O . MET A 1 89 ? -5.866 12.147 -0.736 1.00 94.69 89 MET A O 1
ATOM 684 N N . MET A 1 90 ? -5.675 13.963 0.576 1.00 91.44 90 MET A N 1
ATOM 685 C CA . MET A 1 90 ? -6.772 14.712 -0.056 1.00 91.44 90 MET A CA 1
ATOM 686 C C . MET A 1 90 ? -6.527 14.950 -1.550 1.00 91.44 90 MET A C 1
ATOM 688 O O . MET A 1 90 ? -7.415 14.717 -2.368 1.00 91.44 90 MET A O 1
ATOM 692 N N . GLN A 1 91 ? -5.317 15.384 -1.915 1.00 91.94 91 GLN A N 1
ATOM 693 C CA . GLN A 1 91 ? -4.938 15.654 -3.302 1.00 91.94 91 GLN A CA 1
ATOM 694 C C . GLN A 1 91 ? -5.019 14.401 -4.185 1.00 91.94 91 GLN A C 1
ATOM 696 O O . GLN A 1 91 ? -5.338 14.503 -5.370 1.00 91.94 91 GLN A O 1
ATOM 701 N N . HIS A 1 92 ? -4.753 13.227 -3.612 1.00 92.12 92 HIS A N 1
ATOM 702 C CA . HIS A 1 92 ? -4.745 11.950 -4.322 1.00 92.12 92 HIS A CA 1
ATOM 703 C C . HIS A 1 92 ? -6.024 11.125 -4.143 1.00 92.12 92 HIS A C 1
ATOM 705 O O . HIS A 1 92 ? -6.050 9.957 -4.519 1.00 92.12 92 HIS A O 1
ATOM 711 N N . GLY A 1 93 ? -7.103 11.744 -3.654 1.00 93.38 93 GLY A N 1
ATOM 712 C CA . GLY A 1 93 ? -8.444 11.158 -3.680 1.00 93.38 93 GLY A CA 1
ATOM 713 C C . GLY A 1 93 ? -8.731 10.145 -2.572 1.00 93.38 93 GLY A C 1
ATOM 714 O O . GLY A 1 93 ? -9.756 9.462 -2.635 1.00 93.38 93 GLY A O 1
ATOM 715 N N . TYR A 1 94 ? -7.878 10.066 -1.547 1.00 94.38 94 TYR A N 1
ATOM 716 C CA . TYR A 1 94 ? -8.194 9.299 -0.346 1.00 94.38 94 TYR A CA 1
ATOM 717 C C . TYR A 1 94 ? -9.423 9.898 0.341 1.00 94.38 94 TYR A C 1
ATOM 719 O O . TYR A 1 94 ? -9.592 11.119 0.426 1.00 94.38 94 TYR A O 1
ATOM 727 N N . ARG A 1 95 ? -10.296 9.026 0.849 1.00 91.31 95 ARG A N 1
ATOM 728 C CA . ARG A 1 95 ? -11.459 9.452 1.630 1.00 91.31 95 ARG A CA 1
ATOM 729 C C . ARG A 1 95 ? -10.995 9.956 2.989 1.00 91.31 95 ARG A C 1
ATOM 731 O O . ARG A 1 95 ? -10.220 9.293 3.668 1.00 91.31 95 ARG A O 1
ATOM 738 N N . MET A 1 96 ? -11.499 11.122 3.376 1.00 88.19 96 MET A N 1
ATOM 739 C CA . MET A 1 96 ? -11.132 11.789 4.621 1.00 88.19 96 MET A CA 1
ATOM 740 C C . MET A 1 96 ? -12.378 12.016 5.480 1.00 88.19 96 MET A C 1
ATOM 742 O O . MET A 1 96 ? -13.449 12.282 4.923 1.00 88.19 96 MET A O 1
ATOM 746 N N . PRO A 1 97 ? -12.261 11.957 6.817 1.00 83.56 97 PRO A N 1
ATOM 747 C CA . PRO A 1 97 ? -13.324 12.400 7.710 1.00 83.56 97 PRO A CA 1
ATOM 748 C C . PRO A 1 97 ? -13.664 13.870 7.439 1.00 83.56 97 PRO A C 1
ATOM 750 O O . PRO A 1 97 ? -12.760 14.690 7.242 1.00 83.56 97 PRO A O 1
ATOM 753 N N . ALA A 1 98 ? -14.952 14.220 7.431 1.00 73.94 98 ALA A N 1
ATOM 754 C CA . ALA A 1 98 ? -15.346 15.613 7.282 1.00 73.94 98 ALA A CA 1
ATOM 755 C C . ALA A 1 98 ? -14.905 16.406 8.524 1.00 73.94 98 ALA A C 1
ATOM 757 O O . ALA A 1 98 ? -15.131 15.987 9.665 1.00 73.94 98 ALA A O 1
ATOM 758 N N . VAL A 1 99 ? -14.281 17.565 8.300 1.00 62.06 99 VAL A N 1
ATOM 759 C CA . 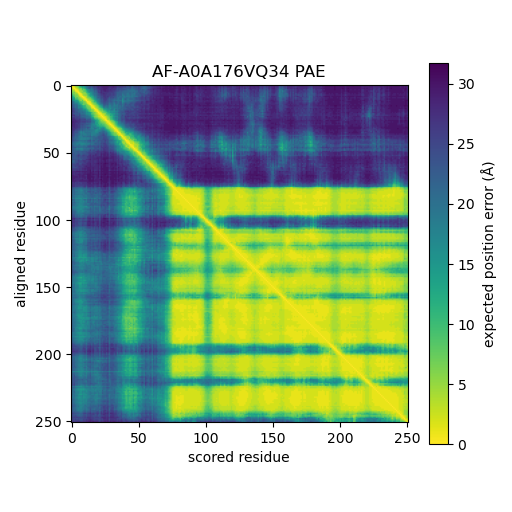VAL A 1 99 ? -14.064 18.561 9.353 1.00 62.06 99 VAL A CA 1
ATOM 760 C C . VAL A 1 99 ? -15.356 19.357 9.466 1.00 62.06 99 VAL A C 1
ATOM 762 O O . VAL A 1 99 ? -15.578 20.306 8.718 1.00 62.06 99 VAL A O 1
ATOM 765 N N . THR A 1 100 ? -16.246 18.939 10.357 1.00 54.25 100 THR A N 1
ATOM 766 C CA . THR A 1 100 ? -17.390 19.761 10.746 1.00 54.25 100 THR A CA 1
ATOM 767 C C . THR A 1 100 ? -16.949 20.733 11.843 1.00 54.25 100 THR A C 1
ATOM 769 O O . THR A 1 100 ? -15.971 20.487 12.552 1.00 54.25 100 THR A O 1
ATOM 772 N N . SER A 1 101 ? -17.608 21.890 11.921 1.00 49.47 101 SER A N 1
ATOM 773 C CA . SER A 1 101 ? -17.293 22.996 12.833 1.00 49.47 101 SER A CA 1
ATOM 774 C C . SER A 1 101 ? -16.974 22.541 14.270 1.00 49.47 101 SER A C 1
ATOM 776 O O . SER A 1 101 ? -17.506 21.515 14.714 1.00 49.47 101 SER A O 1
ATOM 778 N N . PRO A 1 102 ? -16.167 23.311 15.034 1.00 48.34 102 PRO A N 1
ATOM 779 C CA . PRO A 1 102 ? -15.810 22.961 16.408 1.00 48.34 102 PRO A CA 1
ATOM 780 C C . PRO A 1 102 ? -17.064 22.618 17.226 1.00 48.34 102 PRO A C 1
ATOM 782 O O . PRO A 1 102 ? -17.959 23.450 17.352 1.00 48.34 102 PRO A O 1
ATOM 785 N N . GLY A 1 103 ? -17.143 21.387 17.746 1.00 52.59 103 GLY A N 1
ATOM 786 C CA . GLY A 1 103 ? -18.265 20.913 18.571 1.00 52.59 103 GLY A CA 1
ATOM 787 C C . GLY A 1 103 ? -19.211 19.894 17.921 1.00 52.59 103 GLY A C 1
ATOM 788 O O . GLY A 1 103 ? -20.145 19.449 18.579 1.00 52.59 103 GLY A O 1
ATOM 789 N N . THR A 1 104 ? -18.976 19.481 16.673 1.00 49.41 104 THR A N 1
ATOM 790 C CA . THR A 1 104 ? -19.715 18.374 16.033 1.00 49.41 104 THR A CA 1
ATOM 791 C C . THR A 1 104 ? -18.800 17.169 15.829 1.00 49.41 104 THR A C 1
ATOM 793 O O . THR A 1 104 ? -17.653 17.330 15.416 1.00 49.41 104 THR A O 1
ATOM 796 N N . ASN A 1 105 ? -19.282 15.963 16.154 1.00 55.38 105 ASN A N 1
ATOM 797 C CA . ASN A 1 105 ? -18.533 14.721 15.940 1.00 55.38 105 ASN A CA 1
ATOM 798 C C . ASN A 1 105 ? -18.111 14.623 14.468 1.00 55.38 105 ASN A C 1
ATOM 800 O O . ASN A 1 105 ? -18.939 14.846 13.586 1.00 55.38 105 ASN A O 1
ATOM 804 N N . SER A 1 106 ? -16.840 14.288 14.212 1.00 60.50 106 SER A N 1
ATOM 805 C CA . SER A 1 106 ? -16.327 14.111 12.850 1.00 60.50 106 SER A CA 1
ATOM 806 C C . SER A 1 106 ? -17.192 13.093 12.110 1.00 60.50 106 SER A C 1
ATOM 808 O O . SER A 1 106 ? -17.239 11.919 12.479 1.00 60.50 106 SER A O 1
ATOM 810 N N . GLN A 1 107 ? -17.925 13.559 11.100 1.00 73.25 107 GLN A N 1
ATOM 811 C CA . GLN A 1 107 ? -18.815 12.701 10.335 1.00 73.25 107 GLN A CA 1
ATOM 812 C C . GLN A 1 107 ? -18.005 11.989 9.249 1.00 73.25 107 GLN A C 1
ATOM 814 O O . GLN A 1 107 ? -17.389 12.622 8.386 1.00 73.25 107 GLN A O 1
ATOM 819 N N . LEU A 1 108 ? -17.986 10.657 9.307 1.00 77.88 108 LEU A N 1
ATOM 820 C CA . LEU A 1 108 ? -17.422 9.834 8.243 1.00 77.88 108 LEU A CA 1
ATOM 821 C C . LEU A 1 108 ? -18.358 9.859 7.021 1.00 77.88 108 LEU A C 1
ATOM 823 O O . LEU A 1 108 ? -19.575 10.004 7.181 1.00 77.88 108 LEU A O 1
ATOM 827 N N . PRO A 1 109 ? -17.825 9.709 5.796 1.00 79.69 109 PRO A N 1
ATOM 828 C CA . PRO A 1 109 ? -18.648 9.474 4.618 1.00 79.69 109 PRO A CA 1
ATOM 829 C C . PRO A 1 109 ? -19.593 8.284 4.831 1.00 79.69 109 PRO A C 1
ATOM 831 O O . PRO A 1 109 ? -19.238 7.310 5.493 1.00 79.69 109 PRO A O 1
ATOM 834 N N . ALA A 1 110 ? -20.794 8.348 4.255 1.00 79.44 110 ALA A N 1
ATOM 835 C CA . ALA A 1 110 ? -21.786 7.287 4.408 1.00 79.44 110 ALA A CA 1
ATOM 836 C C . ALA A 1 110 ? -21.221 5.920 3.979 1.00 79.44 110 ALA A C 1
ATOM 838 O O . ALA A 1 110 ? -20.655 5.790 2.891 1.00 79.44 110 ALA A O 1
ATOM 839 N N . GLY A 1 111 ? -21.376 4.917 4.846 1.00 78.94 111 GLY A N 1
ATOM 840 C CA . GLY A 1 111 ? -20.889 3.554 4.626 1.00 78.94 111 GLY A CA 1
ATOM 841 C C . GLY A 1 111 ? -19.389 3.354 4.848 1.00 78.94 111 GLY A C 1
ATOM 842 O O . GLY A 1 111 ? -18.932 2.231 4.683 1.00 78.94 111 GLY A O 1
ATOM 843 N N . PHE A 1 112 ? -18.629 4.396 5.211 1.00 82.19 112 PHE A N 1
ATOM 844 C CA . PHE A 1 112 ? -17.210 4.264 5.539 1.00 82.19 112 PHE A CA 1
ATOM 845 C C . PHE A 1 112 ? -16.991 4.061 7.035 1.00 82.19 112 PHE A C 1
ATOM 847 O O . PHE A 1 112 ? -17.613 4.728 7.864 1.00 82.19 112 PHE A O 1
ATOM 854 N N . VAL A 1 113 ? -16.030 3.204 7.364 1.00 82.06 113 VAL A N 1
ATOM 855 C CA . VAL A 1 113 ? -15.536 3.003 8.730 1.00 82.06 113 VAL A CA 1
ATOM 856 C C . VAL A 1 113 ? -14.113 3.530 8.862 1.00 82.06 113 VAL A C 1
ATOM 858 O O . VAL A 1 113 ? -13.368 3.582 7.887 1.00 82.06 113 VAL A O 1
ATOM 861 N N . MET A 1 114 ? -13.719 3.928 10.069 1.00 83.69 114 MET A N 1
ATOM 862 C CA . MET A 1 114 ? -12.345 4.339 10.364 1.00 83.69 114 MET A CA 1
ATOM 863 C C . MET A 1 114 ? -11.662 3.282 11.231 1.00 83.69 114 MET A C 1
ATOM 865 O O . MET A 1 114 ? -12.273 2.778 12.178 1.00 83.69 114 MET A O 1
ATOM 869 N N . THR A 1 115 ? -10.403 2.959 10.922 1.00 83.19 115 THR A N 1
ATOM 870 C CA . THR A 1 115 ? -9.604 2.013 11.722 1.00 83.19 115 THR A CA 1
ATOM 871 C C . THR A 1 115 ? -9.483 2.483 13.170 1.00 83.19 115 THR A C 1
ATOM 873 O O . THR A 1 115 ? -9.301 3.679 13.414 1.00 83.19 115 THR A O 1
ATOM 876 N N . GLN A 1 116 ? -9.553 1.547 14.118 1.00 83.38 116 GLN A N 1
ATOM 877 C CA . GLN A 1 116 ? -9.552 1.834 15.554 1.00 83.38 116 GLN A CA 1
ATOM 878 C C . GLN A 1 116 ? -8.155 1.686 16.178 1.00 83.38 116 GLN A C 1
ATOM 880 O O . GLN A 1 116 ? -7.348 0.905 15.671 1.00 83.38 116 GLN A O 1
ATOM 885 N N . PRO A 1 117 ? -7.846 2.412 17.270 1.00 80.44 117 PRO A N 1
ATOM 886 C CA . PRO A 1 117 ? -6.587 2.258 17.996 1.00 80.44 117 PRO A CA 1
ATOM 887 C C . PRO A 1 117 ? -6.355 0.830 18.492 1.00 80.44 117 PRO A C 1
ATOM 889 O O . PRO A 1 117 ? -7.298 0.081 18.740 1.00 80.44 117 PRO A O 1
ATOM 892 N N . ALA A 1 118 ? -5.093 0.478 18.724 1.00 75.19 118 ALA A N 1
ATOM 893 C CA . ALA A 1 118 ? -4.709 -0.871 19.125 1.00 75.19 118 ALA A CA 1
ATOM 894 C C . ALA A 1 118 ? -5.244 -1.331 20.501 1.00 75.19 118 ALA A C 1
ATOM 896 O O . ALA A 1 118 ? -5.277 -2.529 20.777 1.00 75.19 118 ALA A O 1
ATOM 897 N N . LEU A 1 119 ? -5.636 -0.397 21.380 1.00 80.56 119 LEU A N 1
ATOM 898 C CA . LEU A 1 119 ? -6.201 -0.653 22.719 1.00 80.56 119 LEU A CA 1
ATOM 899 C C . LEU A 1 119 ? -5.436 -1.717 23.544 1.00 80.56 119 LEU A C 1
ATOM 901 O O . LEU A 1 119 ? -6.036 -2.537 24.234 1.00 80.56 119 LEU A O 1
ATOM 905 N N . GLY A 1 120 ? -4.100 -1.711 23.473 1.00 72.94 120 GLY A N 1
ATOM 906 C CA . GLY A 1 120 ? -3.234 -2.635 24.221 1.00 72.94 120 GLY A CA 1
ATOM 907 C C . GLY A 1 120 ? -2.975 -3.988 23.548 1.00 72.94 120 GLY A C 1
ATOM 908 O O . GLY A 1 120 ? -2.276 -4.821 24.122 1.00 72.94 120 GLY A O 1
ATOM 909 N N . ARG A 1 121 ? -3.493 -4.216 22.337 1.00 74.25 121 ARG A N 1
ATOM 910 C CA . ARG A 1 121 ? -3.138 -5.371 21.500 1.00 74.25 121 ARG A CA 1
ATOM 911 C C . ARG A 1 121 ? -1.872 -5.074 20.687 1.00 74.25 121 ARG A C 1
ATOM 913 O O . ARG A 1 121 ? -1.568 -3.920 20.389 1.00 74.25 121 ARG A O 1
ATOM 920 N N . SER A 1 122 ? -1.136 -6.126 20.334 1.00 79.06 122 SER A N 1
ATOM 921 C CA . SER A 1 122 ? 0.027 -6.029 19.446 1.00 79.06 122 SER A CA 1
ATOM 922 C C . SER A 1 122 ? -0.417 -6.162 17.992 1.00 79.06 122 SER A C 1
ATOM 924 O O . SER A 1 122 ? -1.170 -7.079 17.668 1.00 79.06 122 SER A O 1
ATOM 926 N N . PHE A 1 123 ? 0.069 -5.272 17.132 1.00 82.00 123 PHE A N 1
ATOM 927 C CA . PHE A 1 123 ? -0.179 -5.286 15.692 1.00 82.00 123 PHE A CA 1
ATOM 928 C C . PHE A 1 123 ? 1.143 -5.121 14.941 1.00 82.00 123 PHE A C 1
ATOM 930 O O . PHE A 1 123 ? 2.061 -4.488 15.476 1.00 82.00 123 PHE A O 1
ATOM 937 N N . PRO A 1 124 ? 1.262 -5.644 13.708 1.00 84.81 124 PRO A N 1
ATOM 938 C CA . PRO A 1 124 ? 2.417 -5.358 12.871 1.00 84.81 124 PRO A CA 1
ATOM 939 C C . PRO A 1 124 ? 2.576 -3.852 12.639 1.00 84.81 124 PRO A C 1
ATOM 941 O O . PRO A 1 124 ? 1.593 -3.122 12.484 1.00 84.81 124 PRO A O 1
ATOM 944 N N . GLU A 1 125 ? 3.826 -3.389 12.591 1.00 90.50 125 GLU A N 1
ATOM 945 C CA . GLU A 1 125 ? 4.136 -1.982 12.312 1.00 90.50 125 GLU A CA 1
ATOM 946 C C . GLU A 1 125 ? 3.678 -1.580 10.904 1.00 90.50 125 GLU A C 1
ATOM 948 O O . GLU A 1 125 ? 3.080 -0.519 10.729 1.00 90.50 125 GLU A O 1
ATOM 953 N N . MET A 1 126 ? 3.944 -2.433 9.911 1.00 93.94 126 MET A N 1
ATOM 954 C CA . MET A 1 126 ? 3.575 -2.227 8.513 1.00 93.94 126 MET A CA 1
ATOM 955 C C . MET A 1 126 ? 2.899 -3.468 7.942 1.00 93.94 126 MET A C 1
ATOM 957 O O . MET A 1 126 ? 3.357 -4.589 8.170 1.00 93.94 126 MET A O 1
ATOM 961 N N . VAL A 1 127 ? 1.861 -3.247 7.141 1.00 95.25 127 VAL A N 1
ATOM 962 C CA . VAL A 1 127 ? 1.151 -4.288 6.394 1.00 95.25 127 VAL A CA 1
ATOM 963 C C . VAL A 1 127 ? 0.894 -3.773 4.985 1.00 95.25 127 VAL A C 1
ATOM 965 O O . VAL A 1 127 ? 0.369 -2.674 4.816 1.00 95.25 127 VAL A O 1
ATOM 968 N N . ALA A 1 128 ? 1.281 -4.542 3.973 1.00 97.25 128 ALA A N 1
ATOM 969 C CA . ALA A 1 128 ? 0.929 -4.255 2.593 1.00 97.25 128 ALA A CA 1
ATOM 970 C C . ALA A 1 128 ? -0.453 -4.806 2.272 1.00 97.25 128 ALA A C 1
ATOM 972 O O . ALA A 1 128 ? -0.778 -5.915 2.680 1.00 97.25 128 ALA A O 1
ATOM 973 N N . VAL A 1 129 ? -1.243 -4.022 1.551 1.00 95.19 129 VAL A N 1
ATOM 974 C CA . VAL A 1 129 ? -2.606 -4.348 1.150 1.00 95.19 129 VAL A CA 1
ATOM 975 C C . VAL A 1 129 ? -2.690 -4.263 -0.360 1.00 95.19 129 VAL A C 1
ATOM 977 O O . VAL A 1 129 ? -2.251 -3.274 -0.951 1.00 95.19 129 VAL A O 1
ATOM 980 N N . ASP A 1 130 ? -3.290 -5.283 -0.950 1.00 94.56 130 ASP A N 1
ATOM 981 C CA . ASP A 1 130 ? -3.713 -5.276 -2.341 1.00 94.56 130 ASP A CA 1
ATOM 982 C C . ASP A 1 130 ? -5.069 -5.976 -2.446 1.00 94.56 130 ASP A C 1
ATOM 984 O O . ASP A 1 130 ? -5.357 -6.924 -1.702 1.00 94.56 130 ASP A O 1
ATOM 988 N N . CYS A 1 131 ? -5.936 -5.455 -3.307 1.00 89.06 131 CYS A N 1
ATOM 989 C CA . CYS A 1 131 ? -7.260 -6.003 -3.529 1.00 89.06 131 CYS A CA 1
ATOM 990 C C . CYS A 1 131 ? -7.451 -6.373 -4.997 1.00 89.06 131 CYS A C 1
ATOM 992 O O . CYS A 1 131 ? -7.132 -5.609 -5.906 1.00 89.06 131 CYS A O 1
ATOM 994 N N . GLU A 1 132 ? -8.122 -7.496 -5.223 1.00 87.44 132 GLU A N 1
ATOM 995 C CA . GLU A 1 132 ? -8.695 -7.804 -6.525 1.00 87.44 132 GLU A CA 1
ATOM 996 C C . GLU A 1 132 ? -10.129 -7.276 -6.568 1.00 87.44 132 GLU A C 1
ATOM 998 O O . GLU A 1 132 ? -10.908 -7.424 -5.616 1.00 87.44 132 GLU A O 1
ATOM 1003 N N . MET A 1 133 ? -10.491 -6.656 -7.689 1.00 86.88 133 MET A N 1
ATOM 1004 C CA . MET A 1 133 ? -11.847 -6.183 -7.939 1.00 86.88 133 MET A CA 1
ATOM 1005 C C . MET A 1 133 ? -12.298 -6.545 -9.344 1.00 86.88 133 MET A C 1
ATOM 1007 O O . MET A 1 133 ? -11.515 -6.530 -10.297 1.00 86.88 133 MET A O 1
ATOM 1011 N N . CYS A 1 134 ? -13.599 -6.756 -9.503 1.00 82.69 134 CYS A N 1
ATOM 1012 C CA . CYS A 1 134 ? -14.233 -6.930 -10.801 1.00 82.69 134 CYS A CA 1
ATOM 1013 C C . CYS A 1 134 ? -15.225 -5.794 -11.084 1.00 82.69 134 CYS A C 1
ATOM 1015 O O . CYS A 1 134 ? -15.731 -5.123 -10.184 1.00 82.69 134 CYS A O 1
ATOM 1017 N N . ARG A 1 135 ? -15.485 -5.529 -12.368 1.00 84.19 135 ARG A N 1
ATOM 1018 C CA . ARG A 1 135 ? -16.516 -4.568 -12.780 1.00 84.19 135 ARG A CA 1
ATOM 1019 C C . ARG A 1 135 ? -17.852 -5.284 -12.907 1.00 84.19 135 ARG A C 1
ATOM 1021 O O . ARG A 1 135 ? -17.962 -6.250 -13.655 1.00 84.19 135 ARG A O 1
ATOM 1028 N N . THR A 1 136 ? -18.870 -4.750 -12.251 1.00 84.12 136 THR A N 1
ATOM 1029 C CA . THR A 1 136 ? -20.258 -5.206 -12.314 1.00 84.12 136 THR A CA 1
ATOM 1030 C C . THR A 1 136 ? -21.172 -4.071 -12.775 1.00 84.12 136 THR A C 1
ATOM 1032 O O . THR A 1 136 ? -20.753 -2.920 -12.921 1.00 84.12 136 THR A O 1
ATOM 1035 N N . ALA A 1 137 ? -22.452 -4.381 -12.997 1.00 84.12 137 ALA A N 1
ATOM 1036 C CA . ALA A 1 137 ? -23.463 -3.370 -13.310 1.00 84.12 137 ALA A CA 1
ATOM 1037 C C . ALA A 1 137 ? -23.664 -2.348 -12.172 1.00 84.12 137 ALA A C 1
ATOM 1039 O O . ALA A 1 137 ? -24.146 -1.246 -12.426 1.00 84.12 137 ALA A O 1
ATOM 1040 N N . ALA A 1 138 ? -23.296 -2.702 -10.935 1.00 78.75 138 ALA A N 1
ATOM 1041 C CA . ALA A 1 138 ? -23.388 -1.832 -9.766 1.00 78.75 138 ALA A CA 1
ATOM 1042 C C . ALA A 1 138 ? -22.111 -1.005 -9.520 1.00 78.75 138 ALA A C 1
ATOM 1044 O O . ALA A 1 138 ? -22.151 -0.044 -8.752 1.00 78.75 138 ALA A O 1
ATOM 1045 N N . GLY A 1 139 ? -20.990 -1.333 -10.173 1.00 79.94 139 GLY A N 1
ATOM 1046 C CA . GLY A 1 139 ? -19.722 -0.619 -10.018 1.00 79.94 139 GLY A CA 1
ATOM 1047 C C . GLY A 1 139 ? -18.516 -1.551 -9.927 1.00 79.94 139 GLY A C 1
ATOM 1048 O O . GLY A 1 139 ? -18.505 -2.621 -10.521 1.00 79.94 139 GLY A O 1
ATOM 1049 N N . LEU A 1 140 ? -17.464 -1.115 -9.231 1.00 75.38 140 LEU A N 1
ATOM 1050 C CA . LEU A 1 140 ? -16.350 -1.993 -8.862 1.00 75.38 140 LEU A CA 1
ATOM 1051 C C . LEU A 1 140 ? -16.736 -2.764 -7.600 1.00 75.38 140 LEU A C 1
ATOM 1053 O O . LEU A 1 140 ? -17.061 -2.142 -6.590 1.00 75.38 140 LEU A O 1
ATOM 1057 N N . GLU A 1 141 ? -16.683 -4.088 -7.665 1.00 80.50 141 GLU A N 1
ATOM 1058 C CA . GLU A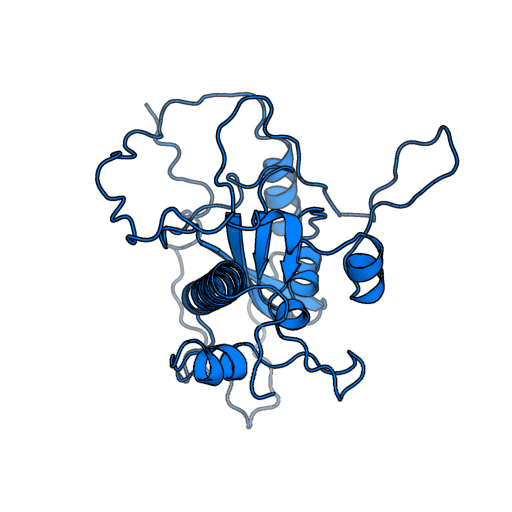 1 141 ? -16.935 -4.979 -6.534 1.00 80.50 141 GLU A CA 1
ATOM 1059 C C . GLU A 1 141 ? -15.645 -5.677 -6.120 1.00 80.50 141 GLU A C 1
ATOM 1061 O O . GLU A 1 141 ? -14.849 -6.096 -6.959 1.00 80.50 141 GLU A O 1
ATOM 1066 N N . LEU A 1 142 ? -15.441 -5.774 -4.810 1.00 82.44 142 LEU A N 1
ATOM 1067 C CA . LEU A 1 142 ? -14.289 -6.424 -4.204 1.00 82.44 142 LEU A CA 1
ATOM 1068 C C . LEU A 1 142 ? -14.424 -7.947 -4.317 1.00 82.44 142 LEU A C 1
ATOM 1070 O O . LEU A 1 142 ? -15.443 -8.499 -3.906 1.00 82.44 142 LEU A O 1
ATOM 1074 N N . THR A 1 143 ? -13.399 -8.619 -4.835 1.00 81.06 143 THR A N 1
ATOM 1075 C CA . THR A 1 143 ? -13.374 -10.085 -4.974 1.00 81.06 143 THR A CA 1
ATOM 1076 C C . THR A 1 143 ? -12.399 -10.737 -4.005 1.00 81.06 143 THR A C 1
ATOM 1078 O O . THR A 1 143 ? -12.697 -11.806 -3.473 1.00 81.06 143 THR A O 1
ATOM 1081 N N . ARG A 1 144 ? -11.259 -10.091 -3.737 1.00 84.50 144 ARG A N 1
ATOM 1082 C CA . ARG A 1 144 ? -10.235 -10.581 -2.809 1.00 84.50 144 ARG A CA 1
ATOM 1083 C C . ARG A 1 144 ? -9.505 -9.423 -2.139 1.00 84.50 144 ARG A C 1
ATOM 1085 O O . ARG A 1 144 ? -9.356 -8.357 -2.726 1.00 84.50 144 ARG A O 1
ATOM 1092 N N . VAL A 1 145 ? -9.037 -9.657 -0.916 1.00 85.94 145 VAL A N 1
ATOM 1093 C CA . VAL A 1 145 ? -8.128 -8.770 -0.184 1.00 85.94 145 VAL A CA 1
ATOM 1094 C C . VAL A 1 145 ? -6.970 -9.614 0.315 1.00 85.94 145 VAL A C 1
ATOM 1096 O O . VAL A 1 145 ? -7.206 -10.633 0.966 1.00 85.94 145 VAL A O 1
ATOM 1099 N N . SER A 1 146 ? -5.746 -9.169 0.063 1.00 87.12 146 SER A N 1
ATOM 1100 C CA . SER A 1 146 ? -4.536 -9.754 0.632 1.00 87.12 146 SER A CA 1
ATOM 1101 C C . SER A 1 146 ? -3.846 -8.739 1.525 1.00 87.12 146 SER A C 1
ATOM 1103 O O . SER A 1 146 ? -3.683 -7.577 1.154 1.00 87.12 146 SER A O 1
ATOM 1105 N N . LEU A 1 147 ? -3.441 -9.187 2.713 1.00 90.06 147 LEU A N 1
ATOM 1106 C CA . LEU A 1 147 ? -2.626 -8.408 3.634 1.00 90.06 147 LEU A CA 1
ATOM 1107 C C . LEU A 1 147 ? -1.332 -9.162 3.890 1.00 90.06 147 LEU A C 1
ATOM 1109 O O . LEU A 1 147 ? -1.383 -10.308 4.318 1.00 90.06 147 LEU A O 1
ATOM 1113 N N . VAL A 1 148 ? -0.185 -8.532 3.661 1.00 90.69 148 VAL A N 1
ATOM 1114 C CA . VAL A 1 148 ? 1.125 -9.169 3.828 1.00 90.69 148 VAL A CA 1
ATOM 1115 C C . VAL A 1 148 ? 2.011 -8.316 4.725 1.00 90.69 148 VAL A C 1
ATOM 1117 O O . VAL A 1 148 ? 2.179 -7.118 4.493 1.00 90.69 148 VAL A O 1
ATOM 1120 N N . ASP A 1 149 ? 2.582 -8.909 5.769 1.00 90.25 149 ASP A N 1
ATOM 1121 C CA . ASP A 1 149 ? 3.497 -8.193 6.660 1.00 90.25 149 ASP A CA 1
ATOM 1122 C C . ASP A 1 149 ? 4.924 -8.072 6.089 1.00 90.25 149 ASP A C 1
ATOM 1124 O O . ASP A 1 149 ? 5.248 -8.492 4.973 1.00 90.25 149 ASP A O 1
ATOM 1128 N N . THR A 1 150 ? 5.822 -7.478 6.871 1.00 91.12 150 THR A N 1
ATOM 1129 C CA . THR A 1 150 ? 7.234 -7.311 6.497 1.00 91.12 150 THR A CA 1
ATOM 1130 C C . THR A 1 150 ? 8.006 -8.628 6.375 1.00 91.12 150 THR A C 1
ATOM 1132 O O . THR A 1 150 ? 9.047 -8.649 5.715 1.00 91.12 150 THR A O 1
ATOM 1135 N N . ASN A 1 151 ? 7.500 -9.718 6.959 1.00 90.00 151 ASN A N 1
ATOM 1136 C CA . ASN A 1 151 ? 8.072 -11.063 6.895 1.00 90.00 151 ASN A CA 1
ATOM 1137 C C . ASN A 1 151 ? 7.438 -11.918 5.794 1.00 90.00 151 ASN A C 1
ATOM 1139 O O . ASN A 1 151 ? 7.713 -13.115 5.740 1.00 90.00 151 ASN A O 1
ATOM 1143 N N . LYS A 1 152 ? 6.616 -11.324 4.917 1.00 88.06 152 LYS A N 1
ATOM 1144 C CA . LYS A 1 152 ? 5.929 -12.031 3.825 1.00 88.06 152 LYS A CA 1
ATOM 1145 C C . LYS A 1 152 ? 4.904 -13.053 4.317 1.00 88.06 152 LYS A C 1
ATOM 1147 O O . LYS A 1 152 ? 4.599 -14.022 3.633 1.00 88.06 152 LYS A O 1
ATOM 1152 N N . THR A 1 153 ? 4.371 -12.843 5.518 1.00 87.00 153 THR A N 1
ATOM 1153 C CA . THR A 1 153 ? 3.269 -13.652 6.040 1.00 87.00 153 THR A CA 1
ATOM 1154 C C . THR A 1 153 ? 1.949 -13.008 5.638 1.00 87.00 153 THR A C 1
ATOM 1156 O O . THR A 1 153 ? 1.762 -11.809 5.856 1.00 87.00 153 THR A O 1
ATOM 1159 N N . GLU A 1 154 ? 1.047 -13.793 5.044 1.00 83.44 154 GLU A N 1
ATOM 1160 C CA . GLU A 1 154 ? -0.318 -13.357 4.748 1.00 83.44 154 GLU A CA 1
ATOM 1161 C C . GLU A 1 154 ? -1.153 -13.316 6.035 1.00 83.44 154 GLU A C 1
ATOM 1163 O O . GLU A 1 154 ? -1.059 -14.198 6.892 1.00 83.44 154 GLU A O 1
ATOM 1168 N N . HIS A 1 155 ? -1.983 -12.287 6.167 1.00 76.12 155 HIS A N 1
ATOM 1169 C CA . HIS A 1 155 ? -2.824 -12.047 7.328 1.00 76.12 155 HIS A CA 1
ATOM 1170 C C . HIS A 1 155 ? -4.258 -11.693 6.934 1.00 76.12 155 HIS A C 1
ATOM 1172 O O . HIS A 1 155 ? -4.561 -11.326 5.801 1.00 76.12 155 HIS A O 1
ATOM 1178 N N . PHE A 1 156 ? -5.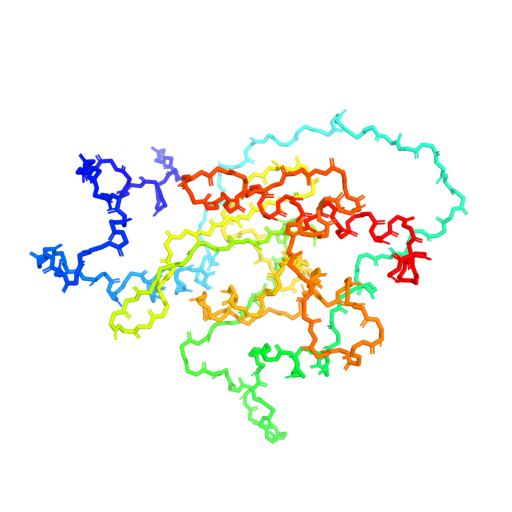149 -11.739 7.922 1.00 72.62 156 PHE A N 1
ATOM 1179 C CA . PHE A 1 156 ? -6.525 -11.270 7.791 1.00 72.62 156 PHE A CA 1
ATOM 1180 C C . PHE A 1 156 ? -6.661 -9.808 8.212 1.00 72.62 156 PHE A C 1
ATOM 1182 O O . PHE A 1 156 ? -5.934 -9.321 9.069 1.00 72.62 156 PHE A O 1
ATOM 1189 N N . ILE A 1 157 ? -7.669 -9.112 7.691 1.00 65.75 157 ILE A N 1
ATOM 1190 C CA . ILE A 1 157 ? -7.870 -7.669 7.910 1.00 65.75 157 ILE A CA 1
ATOM 1191 C C . ILE A 1 157 ? -7.996 -7.240 9.391 1.00 65.75 157 ILE A C 1
ATOM 1193 O O . ILE A 1 157 ? -7.770 -6.081 9.724 1.00 65.75 157 ILE A O 1
ATOM 1197 N N . GLN A 1 158 ? -8.276 -8.181 10.299 1.00 65.62 158 GLN A N 1
ATOM 1198 C CA . GLN A 1 158 ? -8.347 -7.972 11.753 1.00 65.62 158 GLN A CA 1
ATOM 1199 C C . GLN A 1 158 ? -7.007 -7.567 12.402 1.00 65.62 158 GLN A C 1
ATOM 1201 O O . GLN A 1 158 ? -6.993 -7.193 13.573 1.00 65.62 158 GLN A O 1
ATOM 1206 N N . ILE A 1 159 ? -5.889 -7.617 11.669 1.00 67.38 159 ILE A N 1
ATOM 1207 C CA . ILE A 1 159 ? -4.558 -7.223 12.160 1.00 67.38 159 ILE A CA 1
ATOM 1208 C C . ILE A 1 159 ? -4.180 -5.761 11.856 1.00 67.38 159 ILE A C 1
ATOM 1210 O O . ILE A 1 159 ? -3.004 -5.403 11.925 1.00 67.38 159 ILE A O 1
ATOM 1214 N N . VAL A 1 160 ? -5.145 -4.911 11.502 1.00 78.94 160 VAL A N 1
ATOM 1215 C CA . VAL A 1 160 ? -4.900 -3.493 11.201 1.00 78.94 160 VAL A CA 1
ATOM 1216 C C . VAL A 1 160 ? -5.469 -2.614 12.311 1.00 78.94 160 VAL A C 1
ATOM 1218 O O . VAL A 1 160 ? -6.686 -2.519 12.473 1.00 78.94 160 VAL A O 1
ATOM 1221 N N . SER A 1 161 ? -4.596 -1.917 13.042 1.00 87.44 161 SER A N 1
ATOM 1222 C CA . SER A 1 161 ? -5.002 -0.830 13.940 1.00 87.44 161 SER A CA 1
ATOM 1223 C C . SER A 1 161 ? -4.832 0.538 13.273 1.00 87.44 161 SER A C 1
ATOM 1225 O O . SER A 1 161 ? -4.236 0.667 12.205 1.00 87.44 161 SER A O 1
ATOM 1227 N N . ALA A 1 162 ? -5.319 1.600 13.917 1.00 85.81 162 ALA A N 1
ATOM 1228 C CA . ALA A 1 162 ? -5.065 2.981 13.506 1.00 85.81 162 ALA A CA 1
ATOM 1229 C C . ALA A 1 162 ? -3.567 3.344 13.533 1.00 85.81 162 ALA A C 1
ATOM 1231 O O . ALA A 1 162 ? -3.150 4.328 12.915 1.00 85.81 162 ALA A O 1
ATOM 1232 N N . GLU A 1 163 ? -2.757 2.577 14.268 1.00 89.44 163 GLU A N 1
ATOM 1233 C CA . GLU A 1 163 ? -1.319 2.767 14.377 1.00 89.44 163 GLU A CA 1
ATOM 1234 C C . GLU A 1 163 ? -0.505 1.991 13.343 1.00 89.44 163 GLU A C 1
ATOM 1236 O O . GLU A 1 163 ? 0.588 2.474 13.025 1.00 89.44 163 GLU A O 1
ATOM 1241 N N . THR A 1 164 ? -1.019 0.865 12.836 1.00 89.62 164 THR A N 1
ATOM 1242 C CA . THR A 1 164 ? -0.434 0.110 11.718 1.00 89.62 164 THR A CA 1
ATOM 1243 C C . THR A 1 164 ? -0.268 1.028 10.512 1.00 89.62 164 THR A C 1
ATOM 1245 O O . THR A 1 164 ? -1.134 1.851 10.245 1.00 89.62 164 THR A O 1
ATOM 1248 N N . ILE A 1 165 ? 0.842 0.925 9.787 1.00 96.19 165 ILE A N 1
ATOM 1249 C CA . ILE A 1 165 ? 1.056 1.645 8.531 1.00 96.19 165 ILE A CA 1
ATOM 1250 C C . ILE A 1 165 ? 0.637 0.731 7.379 1.00 96.19 165 ILE A C 1
ATOM 1252 O O . ILE A 1 165 ? 1.234 -0.326 7.169 1.00 96.19 165 ILE A O 1
ATOM 1256 N N . LEU A 1 166 ? -0.362 1.152 6.608 1.00 97.56 166 LEU A N 1
ATOM 1257 C CA . LEU A 1 166 ? -0.756 0.451 5.394 1.00 97.56 166 LEU A CA 1
ATOM 1258 C C . LEU A 1 166 ? 0.142 0.843 4.223 1.00 97.56 166 LEU A C 1
ATOM 1260 O O . LEU A 1 166 ? 0.367 2.024 3.954 1.00 97.56 166 LEU A O 1
ATOM 1264 N N . VAL A 1 167 ? 0.640 -0.161 3.514 1.00 98.38 167 VAL A N 1
ATOM 1265 C CA . VAL A 1 167 ? 1.468 -0.019 2.316 1.00 98.38 167 VAL A CA 1
ATOM 1266 C C . VAL A 1 167 ? 0.678 -0.529 1.114 1.00 98.38 167 VAL A C 1
ATOM 1268 O O . VAL A 1 167 ? -0.027 -1.521 1.220 1.00 98.38 167 VAL A O 1
ATOM 1271 N N . GLY A 1 168 ? 0.785 0.114 -0.042 1.00 98.00 168 GLY A N 1
ATOM 1272 C CA . GLY A 1 168 ? 0.128 -0.388 -1.252 1.00 98.00 168 GLY A CA 1
ATOM 1273 C C . GLY A 1 168 ? 0.522 0.373 -2.503 1.00 98.00 168 GLY A C 1
ATOM 1274 O O . GLY A 1 168 ? 1.453 1.187 -2.483 1.00 98.00 168 GLY A O 1
ATOM 1275 N N . HIS A 1 169 ? -0.176 0.124 -3.606 1.00 97.56 169 HIS A N 1
ATOM 1276 C CA . HIS A 1 169 ? 0.050 0.814 -4.871 1.00 97.56 169 HIS A CA 1
ATOM 1277 C C . HIS A 1 169 ? -1.249 1.417 -5.410 1.00 97.56 169 HIS A C 1
ATOM 1279 O O . HIS A 1 169 ? -2.100 0.705 -5.919 1.00 97.56 169 HIS A O 1
ATOM 1285 N N . SER A 1 170 ? -1.384 2.749 -5.366 1.00 96.31 170 SER A N 1
ATOM 1286 C CA . SER A 1 170 ? -2.676 3.431 -5.576 1.00 96.31 170 SER A CA 1
ATOM 1287 C C . SER A 1 170 ? -3.748 2.994 -4.573 1.00 96.31 170 SER A C 1
ATOM 1289 O O . SER A 1 170 ? -4.910 2.773 -4.932 1.00 96.31 170 SER A O 1
ATOM 1291 N N . LEU A 1 171 ? -3.336 2.922 -3.303 1.00 96.44 171 LEU A N 1
ATOM 1292 C CA . LEU A 1 171 ? -4.112 2.349 -2.205 1.00 96.44 171 LEU A CA 1
ATOM 1293 C C . LEU A 1 171 ? -5.420 3.115 -1.918 1.00 96.44 171 LEU A C 1
ATOM 1295 O O . LEU A 1 171 ? -6.304 2.619 -1.220 1.00 96.44 171 LEU A O 1
ATOM 1299 N N . GLU A 1 172 ? -5.608 4.311 -2.494 1.00 95.88 172 GLU A N 1
ATOM 1300 C CA . GLU A 1 172 ? -6.887 5.023 -2.430 1.00 95.88 172 GLU A CA 1
ATOM 1301 C C . GLU A 1 172 ? -8.037 4.213 -3.035 1.00 95.88 172 GLU A C 1
ATOM 1303 O O . GLU A 1 172 ? -9.189 4.383 -2.636 1.00 95.88 172 GLU A O 1
ATOM 1308 N N . ARG A 1 173 ? -7.732 3.357 -4.019 1.00 93.19 173 ARG A N 1
ATOM 1309 C CA . ARG A 1 173 ? -8.721 2.536 -4.722 1.00 93.19 173 ARG A CA 1
ATOM 1310 C C . ARG A 1 173 ? -9.150 1.363 -3.859 1.00 93.19 173 ARG A C 1
ATOM 1312 O O . ARG A 1 173 ? -10.350 1.154 -3.694 1.00 93.19 173 ARG A O 1
ATOM 1319 N N . ASP A 1 174 ? -8.181 0.675 -3.272 1.00 93.50 174 ASP A N 1
ATOM 1320 C CA . ASP A 1 174 ? -8.386 -0.450 -2.363 1.00 93.50 174 ASP A CA 1
ATOM 1321 C C . ASP A 1 174 ? -9.193 -0.019 -1.141 1.00 93.50 174 ASP A C 1
ATOM 1323 O O . ASP A 1 174 ? -10.257 -0.568 -0.860 1.00 93.50 174 ASP A O 1
ATOM 1327 N N . LEU A 1 175 ? -8.772 1.060 -0.475 1.00 92.56 175 LEU A N 1
ATOM 1328 C CA . LEU A 1 175 ? -9.472 1.586 0.698 1.00 92.56 175 LEU A CA 1
ATOM 1329 C C . LEU A 1 175 ? -10.880 2.101 0.369 1.00 92.56 175 LEU A C 1
ATOM 1331 O O . LEU A 1 175 ? -11.791 1.979 1.190 1.00 92.56 175 LEU A O 1
ATOM 1335 N N . ALA A 1 176 ? -11.096 2.643 -0.834 1.00 91.31 176 ALA A N 1
ATOM 1336 C CA . ALA A 1 176 ? -12.432 3.030 -1.279 1.00 91.31 176 ALA A CA 1
ATOM 1337 C C . ALA A 1 176 ? -13.343 1.817 -1.522 1.00 91.31 176 ALA A C 1
ATOM 1339 O O . ALA A 1 176 ? -14.514 1.878 -1.147 1.00 91.31 176 ALA A O 1
ATOM 1340 N N . ALA A 1 177 ? -12.823 0.737 -2.113 1.00 86.81 177 ALA A N 1
ATOM 1341 C CA . ALA A 1 177 ? -13.566 -0.507 -2.322 1.00 86.81 177 ALA A CA 1
ATOM 1342 C C . ALA A 1 177 ? -13.904 -1.200 -0.991 1.00 86.81 177 ALA A C 1
ATOM 1344 O O . ALA A 1 177 ? -15.021 -1.678 -0.811 1.00 86.81 177 ALA A O 1
ATOM 1345 N N . LEU A 1 178 ? -12.974 -1.161 -0.034 1.00 87.00 178 LEU A N 1
ATOM 1346 C CA . LEU A 1 178 ? -13.158 -1.651 1.335 1.00 87.00 178 LEU A CA 1
ATOM 1347 C C . LEU A 1 178 ? -14.085 -0.772 2.186 1.00 87.00 178 LEU A C 1
ATOM 1349 O O . LEU A 1 178 ? -14.484 -1.177 3.273 1.00 87.00 178 LEU A O 1
ATOM 1353 N N . LYS A 1 179 ? -14.397 0.447 1.728 1.00 87.44 179 LYS A N 1
ATOM 1354 C CA . LYS A 1 179 ? -15.053 1.497 2.519 1.00 87.44 179 LYS A CA 1
ATOM 1355 C C . LYS A 1 179 ? -14.331 1.784 3.852 1.00 87.44 179 LYS A C 1
ATOM 1357 O O . LYS A 1 179 ? -14.960 2.058 4.873 1.00 87.44 179 LYS A O 1
ATOM 1362 N N . VAL A 1 180 ? -12.997 1.764 3.853 1.00 87.31 180 VAL A N 1
ATOM 1363 C CA . VAL A 1 180 ? -12.166 2.016 5.042 1.00 87.31 180 VAL A CA 1
ATOM 1364 C C . VAL A 1 180 ? -11.440 3.354 4.917 1.00 87.31 180 VAL A C 1
ATOM 1366 O O . VAL A 1 180 ? -10.884 3.696 3.878 1.00 87.31 180 VAL A O 1
ATOM 1369 N N . ILE A 1 181 ? -11.415 4.118 6.007 1.00 89.06 181 ILE A N 1
ATOM 1370 C CA . ILE A 1 181 ? -10.567 5.295 6.190 1.00 89.06 181 ILE A CA 1
ATOM 1371 C C . ILE A 1 181 ? -9.426 4.910 7.126 1.00 89.06 181 ILE A C 1
ATOM 1373 O O . ILE A 1 181 ? -9.647 4.529 8.278 1.00 89.06 181 ILE A O 1
ATOM 1377 N N . HIS A 1 182 ? -8.199 5.051 6.637 1.00 92.38 182 HIS A N 1
ATOM 1378 C CA . HIS A 1 182 ? -6.990 4.783 7.399 1.00 92.38 182 HIS A CA 1
ATOM 1379 C C . HIS A 1 182 ? -5.962 5.895 7.170 1.00 92.38 182 HIS A C 1
ATOM 1381 O O . HIS A 1 182 ? -5.735 6.314 6.038 1.00 92.38 182 HIS A O 1
ATOM 1387 N N . MET A 1 183 ? -5.362 6.397 8.251 1.00 93.69 183 MET A N 1
ATOM 1388 C CA . MET A 1 183 ? -4.598 7.651 8.231 1.00 93.69 183 MET A CA 1
ATOM 1389 C C . MET A 1 183 ? -3.087 7.469 8.067 1.00 93.69 183 MET A C 1
ATOM 1391 O O . MET A 1 183 ? -2.387 8.455 7.840 1.00 93.69 183 MET A O 1
ATOM 1395 N N . LYS A 1 184 ? -2.568 6.244 8.197 1.00 96.19 184 LYS A N 1
ATOM 1396 C CA . LYS A 1 184 ? -1.142 5.950 8.046 1.00 96.19 184 LYS A CA 1
ATOM 1397 C C . LYS A 1 184 ? -0.905 5.134 6.784 1.00 96.19 184 LYS A C 1
ATOM 1399 O O . LYS A 1 184 ? -0.790 3.919 6.829 1.00 96.19 184 LYS A O 1
ATOM 1404 N N . VAL A 1 185 ? -0.838 5.816 5.645 1.00 98.06 185 VAL A N 1
ATOM 1405 C CA . VAL A 1 185 ? -0.661 5.174 4.336 1.00 98.06 185 VAL A CA 1
ATOM 1406 C C . VAL A 1 185 ? 0.688 5.531 3.721 1.00 98.06 185 VAL A C 1
ATOM 1408 O O . VAL A 1 185 ? 1.039 6.708 3.647 1.00 98.06 185 VAL A O 1
ATOM 1411 N N . ILE A 1 186 ? 1.411 4.527 3.224 1.00 97.94 186 ILE A N 1
ATOM 1412 C CA . ILE A 1 186 ? 2.518 4.671 2.275 1.00 97.94 186 ILE A CA 1
ATOM 1413 C C . ILE A 1 186 ? 2.049 4.131 0.920 1.00 97.94 186 ILE A C 1
ATOM 1415 O O . ILE A 1 186 ? 1.881 2.929 0.730 1.00 97.94 186 ILE A O 1
ATOM 1419 N N . ASP A 1 187 ? 1.872 5.027 -0.046 1.00 97.75 187 ASP A N 1
ATOM 1420 C CA . ASP A 1 187 ? 1.462 4.666 -1.403 1.00 97.75 187 ASP A CA 1
ATOM 1421 C C . ASP A 1 187 ? 2.673 4.650 -2.337 1.00 97.75 187 ASP A C 1
ATOM 1423 O O . ASP A 1 187 ? 3.269 5.692 -2.624 1.00 97.75 187 ASP A O 1
ATOM 1427 N N . THR A 1 188 ? 3.043 3.472 -2.834 1.00 96.81 188 THR A N 1
ATOM 1428 C CA . THR A 1 188 ? 4.213 3.293 -3.701 1.00 96.81 188 THR A CA 1
ATOM 1429 C C . THR A 1 188 ? 4.092 4.026 -5.035 1.00 96.81 188 THR A C 1
ATOM 1431 O O . THR A 1 188 ? 5.111 4.461 -5.575 1.00 96.81 188 THR A O 1
ATOM 1434 N N . ALA A 1 189 ? 2.873 4.243 -5.541 1.00 95.38 189 ALA A N 1
ATOM 1435 C CA . ALA A 1 189 ? 2.640 5.007 -6.763 1.00 95.38 189 ALA A CA 1
ATOM 1436 C C . ALA A 1 189 ? 2.997 6.494 -6.589 1.00 95.38 189 ALA A C 1
ATOM 1438 O O . ALA A 1 189 ? 3.431 7.150 -7.538 1.00 95.38 189 ALA A O 1
ATOM 1439 N N . LEU A 1 190 ? 2.848 7.014 -5.366 1.00 93.31 190 LEU A N 1
ATOM 1440 C CA . LEU A 1 190 ? 3.217 8.381 -4.990 1.00 93.31 190 LEU A CA 1
ATOM 1441 C C . LEU A 1 190 ? 4.675 8.462 -4.518 1.00 93.31 190 LEU A C 1
ATOM 1443 O O . LEU A 1 190 ? 5.417 9.372 -4.885 1.00 93.31 190 LEU A O 1
ATOM 1447 N N . LEU A 1 191 ? 5.123 7.464 -3.757 1.00 92.69 191 LEU A N 1
ATOM 1448 C CA . LEU A 1 191 ? 6.484 7.353 -3.235 1.00 92.69 191 LEU A CA 1
ATOM 1449 C C . LEU A 1 191 ? 7.539 7.289 -4.347 1.00 92.69 191 LEU A C 1
ATOM 1451 O O . LEU A 1 191 ? 8.644 7.826 -4.217 1.00 92.69 191 LEU A O 1
ATOM 1455 N N . TYR A 1 192 ? 7.189 6.616 -5.440 1.00 91.94 192 TYR A N 1
ATOM 1456 C CA . TYR A 1 192 ? 7.964 6.547 -6.666 1.00 91.94 192 TYR A CA 1
ATOM 1457 C C . TYR A 1 192 ? 7.309 7.383 -7.760 1.00 91.94 192 TYR A C 1
ATOM 1459 O O . TYR A 1 192 ? 7.334 7.008 -8.921 1.00 91.94 192 TYR A O 1
ATOM 1467 N N . GLN A 1 193 ? 6.721 8.529 -7.449 1.00 86.00 193 GLN A N 1
ATOM 1468 C CA . GLN A 1 193 ? 6.232 9.385 -8.515 1.00 86.00 193 GLN A CA 1
ATOM 1469 C C . GLN A 1 193 ? 7.388 10.095 -9.234 1.00 86.00 193 GLN A C 1
ATOM 1471 O O . GLN A 1 193 ? 8.355 10.541 -8.611 1.00 86.00 193 GLN A O 1
ATOM 1476 N N . HIS A 1 194 ? 7.299 10.222 -10.562 1.00 79.38 194 HIS A N 1
ATOM 1477 C CA . HIS A 1 194 ? 8.323 10.908 -11.347 1.00 79.38 194 HIS A CA 1
ATOM 1478 C C . HIS A 1 194 ? 8.164 12.443 -11.251 1.00 79.38 194 HIS A C 1
ATOM 1480 O O . HIS A 1 194 ? 7.135 12.977 -11.678 1.00 79.38 194 HIS A O 1
ATOM 1486 N N . PRO A 1 195 ? 9.207 13.192 -10.825 1.00 70.62 195 PRO A N 1
ATOM 1487 C CA . PRO A 1 195 ? 9.139 14.653 -10.701 1.00 70.62 195 PRO A CA 1
ATOM 1488 C C . PRO A 1 195 ? 8.811 15.424 -11.995 1.00 70.62 195 PRO A C 1
ATOM 1490 O O . PRO A 1 195 ? 8.149 16.456 -11.936 1.00 70.62 195 PRO A O 1
ATOM 1493 N N . ARG A 1 196 ? 9.233 14.940 -13.178 1.00 69.62 196 ARG A N 1
ATOM 1494 C CA . ARG A 1 196 ? 9.072 15.664 -14.460 1.00 69.62 196 ARG A CA 1
ATOM 1495 C C . ARG A 1 196 ? 7.620 15.780 -14.921 1.00 69.62 196 ARG A C 1
ATOM 1497 O O . ARG A 1 196 ? 7.300 16.699 -15.664 1.00 69.62 196 ARG A O 1
ATOM 1504 N N . HIS A 1 197 ? 6.741 14.880 -14.489 1.00 68.44 197 HIS A N 1
ATOM 1505 C CA . HIS A 1 197 ? 5.331 14.905 -14.886 1.00 68.44 197 HIS A CA 1
ATOM 1506 C C . HIS A 1 197 ? 4.449 15.677 -13.900 1.00 68.44 197 HIS A C 1
ATOM 1508 O O . HIS A 1 197 ? 3.225 15.575 -13.970 1.00 68.44 197 HIS A O 1
ATOM 1514 N N . GLY A 1 198 ? 5.055 16.439 -12.978 1.00 63.31 198 GLY A N 1
ATOM 1515 C CA . GLY A 1 198 ? 4.339 17.309 -12.043 1.00 63.31 198 GLY A CA 1
ATOM 1516 C C . GLY A 1 198 ? 3.285 16.572 -11.219 1.00 63.31 198 GLY A C 1
ATOM 1517 O O . GLY A 1 198 ? 2.216 17.117 -10.971 1.00 63.31 198 GLY A O 1
ATOM 1518 N N . GLY A 1 199 ? 3.534 15.304 -10.890 1.00 67.06 199 GLY A N 1
ATOM 1519 C CA . GLY A 1 199 ? 2.603 14.500 -10.105 1.00 67.06 199 GLY A CA 1
ATOM 1520 C C . GLY A 1 199 ? 1.336 14.032 -10.841 1.00 67.06 199 GLY A C 1
ATOM 1521 O O . GLY A 1 199 ? 0.411 13.532 -10.204 1.00 67.06 199 GLY A O 1
ATOM 1522 N N . LYS A 1 200 ? 1.259 14.176 -12.172 1.00 72.00 200 LYS A N 1
ATOM 1523 C CA . LYS A 1 200 ? 0.039 13.856 -12.940 1.00 72.0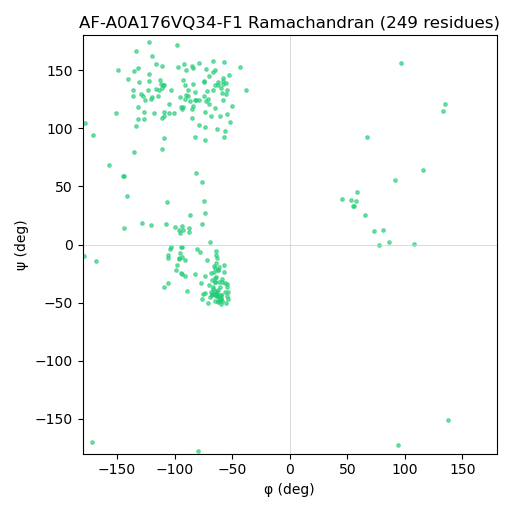0 200 LYS A CA 1
ATOM 1524 C C . LYS A 1 200 ? -0.123 12.376 -13.281 1.00 72.00 200 LYS A C 1
ATOM 1526 O O . LYS A 1 200 ? -1.239 11.926 -13.511 1.00 72.00 200 LYS A O 1
ATOM 1531 N N . ILE A 1 201 ? 0.980 11.633 -13.353 1.00 81.88 201 ILE A N 1
ATOM 1532 C CA . ILE A 1 201 ? 0.985 10.229 -13.777 1.00 81.88 201 ILE A CA 1
ATOM 1533 C C . ILE A 1 201 ? 1.530 9.381 -12.632 1.00 81.88 201 ILE A C 1
ATOM 1535 O O . ILE A 1 201 ? 2.605 9.667 -12.097 1.00 81.88 201 ILE A O 1
ATOM 1539 N N . LYS A 1 202 ? 0.769 8.353 -12.259 1.00 89.81 202 LYS A N 1
ATOM 1540 C CA . LYS A 1 202 ? 1.203 7.286 -11.358 1.00 89.81 202 LYS A CA 1
ATOM 1541 C C . LYS A 1 202 ? 1.896 6.203 -12.202 1.00 89.81 202 LYS A C 1
ATOM 1543 O O . LYS A 1 202 ? 1.291 5.751 -13.177 1.00 89.81 202 LYS A O 1
ATOM 1548 N N . PRO A 1 203 ? 3.155 5.824 -11.920 1.00 91.56 203 PRO A N 1
ATOM 1549 C CA . PRO A 1 203 ? 3.789 4.703 -12.612 1.00 91.56 203 PRO A CA 1
ATOM 1550 C C . PRO A 1 203 ? 3.087 3.399 -12.233 1.00 91.56 203 PRO A C 1
ATOM 1552 O O . PRO A 1 203 ? 2.625 3.267 -11.109 1.00 91.56 203 PRO A O 1
ATOM 1555 N N . ALA A 1 204 ? 3.044 2.431 -13.146 1.00 93.38 204 ALA A N 1
ATOM 1556 C CA . ALA A 1 204 ? 2.495 1.110 -12.846 1.00 93.38 204 ALA A CA 1
ATOM 1557 C C . ALA A 1 204 ? 3.405 0.329 -11.883 1.00 93.38 204 ALA A C 1
ATOM 1559 O O . ALA A 1 204 ? 4.632 0.388 -12.018 1.00 93.38 204 ALA A O 1
ATOM 1560 N N . LEU A 1 205 ? 2.820 -0.473 -10.987 1.00 95.44 205 LEU A N 1
ATOM 1561 C CA . LEU A 1 205 ? 3.563 -1.327 -10.054 1.00 95.44 205 LEU A CA 1
ATOM 1562 C C . LEU A 1 205 ? 4.564 -2.230 -10.781 1.00 95.44 205 LEU A C 1
ATOM 1564 O O . LEU A 1 205 ? 5.743 -2.230 -10.436 1.00 95.44 205 LEU A O 1
ATOM 1568 N N . ARG A 1 206 ? 4.138 -2.892 -11.866 1.00 94.50 206 ARG A N 1
ATOM 1569 C CA . ARG A 1 206 ? 5.005 -3.725 -12.716 1.00 94.50 206 ARG A CA 1
ATOM 1570 C C . ARG A 1 206 ? 6.247 -2.990 -13.220 1.00 94.50 206 ARG A C 1
ATOM 1572 O O . ARG A 1 206 ? 7.338 -3.550 -13.214 1.00 94.50 206 ARG A O 1
ATOM 1579 N N . MET A 1 207 ? 6.105 -1.723 -13.619 1.00 93.12 207 MET A N 1
ATOM 1580 C CA . MET A 1 207 ? 7.243 -0.901 -14.052 1.00 93.12 207 MET A CA 1
ATOM 1581 C C . MET A 1 207 ? 8.208 -0.644 -12.890 1.00 93.12 207 MET A C 1
ATOM 1583 O O . MET A 1 207 ? 9.423 -0.689 -13.072 1.00 93.12 207 MET A O 1
ATOM 1587 N N . LEU A 1 208 ? 7.681 -0.350 -11.699 1.00 94.75 208 LEU A N 1
ATOM 1588 C CA . LEU A 1 208 ? 8.504 -0.099 -10.519 1.00 94.75 208 LEU A CA 1
ATOM 1589 C C . LEU A 1 208 ? 9.227 -1.365 -10.052 1.00 94.75 208 LEU A C 1
ATOM 1591 O O . LEU A 1 208 ? 10.419 -1.296 -9.749 1.00 94.75 208 LEU A O 1
ATOM 1595 N N . ALA A 1 209 ? 8.530 -2.501 -10.021 1.00 95.50 209 ALA A N 1
ATOM 1596 C CA . ALA A 1 209 ? 9.088 -3.797 -9.660 1.00 95.50 209 ALA A CA 1
ATOM 1597 C C . ALA A 1 209 ? 10.223 -4.198 -10.615 1.00 95.50 209 ALA A C 1
ATOM 1599 O O . ALA A 1 209 ? 11.330 -4.499 -10.162 1.00 95.50 209 ALA A O 1
ATOM 1600 N N . ASP A 1 210 ? 10.006 -4.082 -11.926 1.00 94.25 210 ASP A N 1
ATOM 1601 C CA . ASP A 1 210 ? 11.038 -4.366 -12.925 1.00 94.25 210 ASP A CA 1
ATOM 1602 C C . ASP A 1 210 ? 12.244 -3.421 -12.770 1.00 94.25 210 ASP A C 1
ATOM 1604 O O . ASP A 1 210 ? 13.394 -3.853 -12.630 1.00 94.25 210 ASP A O 1
ATOM 1608 N N . LYS A 1 211 ? 11.987 -2.109 -12.683 1.00 92.56 211 LYS A N 1
ATOM 1609 C CA . LYS A 1 211 ? 13.045 -1.094 -12.621 1.00 92.56 211 LYS A CA 1
ATOM 1610 C C . LYS A 1 211 ? 13.892 -1.210 -11.354 1.00 92.56 211 LYS A C 1
ATOM 1612 O O . LYS A 1 211 ? 15.126 -1.185 -11.452 1.00 92.56 211 LYS A O 1
ATOM 1617 N N . TRP A 1 212 ? 13.255 -1.316 -10.187 1.00 92.56 212 TRP A N 1
ATOM 1618 C CA . TRP A 1 212 ? 13.906 -1.144 -8.883 1.00 92.56 212 TRP A CA 1
ATOM 1619 C C . TRP A 1 212 ? 14.128 -2.443 -8.111 1.00 92.56 212 TRP A C 1
ATOM 1621 O O . TRP A 1 212 ? 15.134 -2.539 -7.411 1.00 92.56 212 TRP A O 1
ATOM 1631 N N . LEU A 1 213 ? 13.238 -3.430 -8.246 1.00 94.06 213 LEU A N 1
ATOM 1632 C CA . LEU A 1 213 ? 13.380 -4.735 -7.588 1.00 94.06 213 LEU A CA 1
ATOM 1633 C C . LEU A 1 213 ? 14.020 -5.790 -8.495 1.00 94.06 213 LEU A C 1
ATOM 1635 O O . LEU A 1 213 ? 14.406 -6.844 -7.999 1.00 94.06 213 LEU A O 1
ATOM 1639 N N . LYS A 1 214 ? 14.140 -5.517 -9.804 1.00 95.06 214 LYS A N 1
ATOM 1640 C CA . LYS A 1 214 ? 14.545 -6.509 -10.819 1.00 95.06 214 LYS A CA 1
ATOM 1641 C C . LYS A 1 214 ? 13.637 -7.740 -10.802 1.00 95.06 214 LYS A C 1
ATOM 1643 O O . LYS A 1 214 ? 14.086 -8.856 -11.046 1.00 95.06 214 LYS A O 1
ATOM 1648 N N . ARG A 1 215 ? 12.358 -7.517 -10.489 1.00 93.88 215 ARG A N 1
ATOM 1649 C CA . ARG A 1 215 ? 11.324 -8.544 -10.399 1.00 93.88 215 ARG A CA 1
ATOM 1650 C C . ARG A 1 215 ? 10.297 -8.301 -11.488 1.00 93.88 215 ARG A C 1
ATOM 1652 O O . ARG A 1 215 ? 9.764 -7.201 -11.604 1.00 93.88 215 ARG A O 1
ATOM 1659 N N . SER A 1 216 ? 10.021 -9.339 -12.260 1.00 92.50 216 SER A N 1
ATOM 1660 C CA . SER A 1 216 ? 8.952 -9.323 -13.244 1.00 92.50 216 SER A CA 1
ATOM 1661 C C . SER A 1 216 ? 7.699 -9.908 -12.594 1.00 92.50 216 SER A C 1
ATOM 1663 O O . SER A 1 216 ? 7.735 -11.063 -12.184 1.00 92.50 216 SER A O 1
ATOM 1665 N N . ILE A 1 217 ? 6.648 -9.099 -12.471 1.00 91.50 217 ILE A N 1
ATOM 1666 C CA . ILE A 1 217 ? 5.360 -9.441 -11.838 1.00 91.50 217 ILE A CA 1
ATOM 1667 C C . ILE A 1 217 ? 4.226 -9.298 -12.861 1.00 91.50 217 ILE A C 1
ATOM 1669 O O . ILE A 1 217 ? 4.412 -8.612 -13.874 1.00 91.50 217 ILE A O 1
ATOM 1673 N N . GLN A 1 218 ? 3.059 -9.893 -12.601 1.00 85.50 218 GLN A N 1
ATOM 1674 C CA . GLN A 1 218 ? 1.870 -9.778 -13.469 1.00 85.50 218 GLN A CA 1
ATOM 1675 C C . GLN A 1 218 ? 2.116 -10.238 -14.927 1.00 85.50 218 GLN A C 1
ATOM 1677 O O . GLN A 1 218 ? 1.643 -9.625 -15.889 1.00 85.50 218 GLN A O 1
ATOM 1682 N N . ASN A 1 219 ? 2.918 -11.291 -15.121 1.00 77.56 219 ASN A N 1
ATOM 1683 C CA . ASN A 1 219 ? 3.265 -11.813 -16.456 1.00 77.56 219 ASN A CA 1
ATOM 1684 C C . ASN A 1 219 ? 2.353 -12.946 -16.945 1.00 77.56 219 ASN A C 1
ATOM 1686 O O . ASN A 1 219 ? 2.450 -13.353 -18.104 1.00 77.56 219 ASN A O 1
ATOM 1690 N N . GLY A 1 220 ? 1.513 -13.488 -16.065 1.00 70.38 220 GLY A N 1
ATOM 1691 C CA . GLY A 1 220 ? 0.605 -14.582 -16.383 1.00 70.38 220 GLY A CA 1
ATOM 1692 C C . GLY A 1 220 ? -0.639 -14.117 -17.139 1.00 70.38 220 GLY A C 1
ATOM 1693 O O . GLY A 1 220 ? -1.072 -12.973 -17.036 1.00 70.38 220 GLY A O 1
ATOM 1694 N N . SER A 1 221 ? -1.256 -15.036 -17.880 1.00 72.62 221 SER A N 1
ATOM 1695 C CA . SER A 1 221 ? -2.600 -14.843 -18.442 1.00 72.62 221 SER A CA 1
ATOM 1696 C C . SER A 1 221 ? -3.721 -15.104 -17.428 1.00 72.62 221 SER A C 1
ATOM 1698 O O . SER A 1 221 ? -4.889 -14.953 -17.772 1.00 72.62 221 SER A O 1
ATOM 1700 N N . GLU A 1 222 ? -3.381 -15.538 -16.211 1.00 68.19 222 GLU A N 1
ATOM 1701 C CA . GLU A 1 222 ? -4.323 -15.974 -15.166 1.00 68.19 222 GLU A CA 1
ATOM 1702 C C . GLU A 1 222 ? -4.843 -14.832 -14.277 1.00 68.19 222 GLU A C 1
ATOM 1704 O O . GLU A 1 222 ? -5.528 -15.083 -13.295 1.00 68.19 222 GLU A O 1
ATOM 1709 N N . GLY A 1 223 ? -4.587 -13.576 -14.652 1.00 72.44 223 GLY A N 1
ATOM 1710 C CA . GLY A 1 223 ? -4.923 -12.412 -13.831 1.00 72.44 223 GLY A CA 1
ATOM 1711 C C . GLY A 1 223 ? -3.751 -11.975 -12.955 1.00 72.44 223 GLY A C 1
ATOM 1712 O O . GLY A 1 223 ? -2.620 -12.421 -13.147 1.00 72.44 223 GLY A O 1
ATOM 1713 N N . HIS A 1 224 ? -4.010 -11.027 -12.059 1.00 81.00 224 HIS A N 1
ATOM 1714 C CA . HIS A 1 224 ? -3.026 -10.562 -11.082 1.00 81.00 224 HIS A CA 1
ATOM 1715 C C . HIS A 1 224 ? -3.150 -11.400 -9.808 1.00 81.00 224 HIS A C 1
ATOM 1717 O O . HIS A 1 224 ? -4.243 -11.864 -9.501 1.00 81.00 224 HIS A O 1
ATOM 1723 N N . ASP A 1 225 ? -2.049 -11.570 -9.082 1.00 88.56 225 ASP A N 1
ATOM 1724 C CA . ASP A 1 225 ? -2.053 -12.175 -7.752 1.00 88.56 225 ASP A CA 1
ATOM 1725 C C . ASP A 1 225 ? -1.878 -11.067 -6.711 1.00 88.56 225 ASP A C 1
ATOM 1727 O O . ASP A 1 225 ? -0.809 -10.454 -6.626 1.00 88.56 225 ASP A O 1
ATOM 1731 N N . SER A 1 226 ? -2.917 -10.818 -5.906 1.00 87.62 226 SER A N 1
ATOM 1732 C CA . SER A 1 226 ? -2.854 -9.767 -4.886 1.00 87.62 226 SER A CA 1
ATOM 1733 C C . SER A 1 226 ? -1.780 -10.001 -3.818 1.00 87.62 226 SER A C 1
ATOM 1735 O O . SER A 1 226 ? -1.315 -9.043 -3.204 1.00 87.62 226 SER A O 1
ATOM 1737 N N . ILE A 1 227 ? -1.315 -11.239 -3.594 1.00 91.12 227 ILE A N 1
ATOM 1738 C CA . ILE A 1 227 ? -0.162 -11.475 -2.709 1.00 91.12 227 ILE A CA 1
ATOM 1739 C C . ILE A 1 227 ? 1.119 -10.968 -3.380 1.00 91.12 227 ILE A C 1
ATOM 1741 O O . ILE A 1 227 ? 1.854 -10.199 -2.760 1.00 91.12 227 ILE A O 1
ATOM 1745 N N . GLU A 1 228 ? 1.377 -11.345 -4.641 1.00 94.44 228 GLU A N 1
ATOM 1746 C CA . GLU A 1 228 ? 2.553 -10.887 -5.404 1.00 94.44 228 GLU A CA 1
ATOM 1747 C C . GLU A 1 228 ? 2.625 -9.350 -5.444 1.00 94.44 228 GLU A C 1
ATOM 1749 O O . GLU A 1 228 ? 3.688 -8.758 -5.208 1.00 94.44 228 GLU A O 1
ATOM 1754 N N . ASP A 1 229 ? 1.485 -8.701 -5.688 1.00 95.56 229 ASP A N 1
ATOM 1755 C CA . ASP A 1 229 ? 1.381 -7.247 -5.781 1.00 95.56 229 ASP A CA 1
ATOM 1756 C C . ASP A 1 229 ? 1.588 -6.562 -4.415 1.00 95.56 229 ASP A C 1
ATOM 1758 O O . ASP A 1 229 ? 2.393 -5.622 -4.308 1.00 95.56 229 ASP A O 1
ATOM 1762 N N . ALA A 1 230 ? 0.971 -7.072 -3.339 1.00 95.69 230 ALA A N 1
ATOM 1763 C CA . ALA A 1 230 ? 1.203 -6.582 -1.977 1.00 95.69 230 ALA A CA 1
ATOM 1764 C C . ALA A 1 230 ? 2.680 -6.732 -1.566 1.00 95.69 230 ALA A C 1
ATOM 1766 O O . ALA A 1 230 ? 3.297 -5.804 -1.024 1.00 95.69 230 ALA A O 1
ATOM 1767 N N . GLU A 1 231 ? 3.300 -7.871 -1.874 1.00 96.81 231 GLU A N 1
ATOM 1768 C CA . GLU A 1 231 ? 4.710 -8.110 -1.587 1.00 96.81 231 GLU A CA 1
ATOM 1769 C C . GLU A 1 231 ? 5.638 -7.168 -2.352 1.00 96.81 231 GLU A C 1
ATOM 1771 O O . GLU A 1 231 ? 6.607 -6.662 -1.770 1.00 96.81 231 GLU A O 1
ATOM 1776 N N . ALA A 1 232 ? 5.361 -6.921 -3.635 1.00 97.56 232 ALA A N 1
ATOM 1777 C CA . ALA A 1 232 ? 6.119 -5.986 -4.454 1.00 97.56 232 ALA A CA 1
ATOM 1778 C C . ALA A 1 232 ? 6.007 -4.550 -3.914 1.00 97.56 232 ALA A C 1
ATOM 1780 O O . ALA A 1 232 ? 7.015 -3.838 -3.839 1.00 97.56 232 ALA A O 1
ATOM 1781 N N . ALA A 1 233 ? 4.816 -4.132 -3.472 1.00 98.06 233 ALA A N 1
ATOM 1782 C CA . ALA A 1 233 ? 4.611 -2.827 -2.848 1.00 98.06 233 ALA A CA 1
ATOM 1783 C C . ALA A 1 233 ? 5.378 -2.689 -1.515 1.00 98.06 233 ALA A C 1
ATOM 1785 O O . ALA A 1 233 ? 6.036 -1.665 -1.275 1.00 98.06 233 ALA A O 1
ATOM 1786 N N . MET A 1 234 ? 5.367 -3.732 -0.676 1.00 97.75 234 MET A N 1
ATOM 1787 C CA . MET A 1 234 ? 6.170 -3.782 0.552 1.00 97.75 234 MET A CA 1
ATOM 1788 C C . MET A 1 234 ? 7.669 -3.671 0.241 1.00 97.75 234 MET A C 1
ATOM 1790 O O . MET A 1 234 ? 8.374 -2.857 0.839 1.00 97.75 234 MET A O 1
ATOM 1794 N N . ASP A 1 235 ? 8.169 -4.434 -0.734 1.00 97.38 235 ASP A N 1
ATOM 1795 C CA . ASP A 1 235 ? 9.593 -4.444 -1.088 1.00 97.38 235 ASP A CA 1
ATOM 1796 C C . ASP A 1 235 ? 10.074 -3.103 -1.646 1.00 97.38 235 ASP A C 1
ATOM 1798 O O . ASP A 1 235 ? 11.157 -2.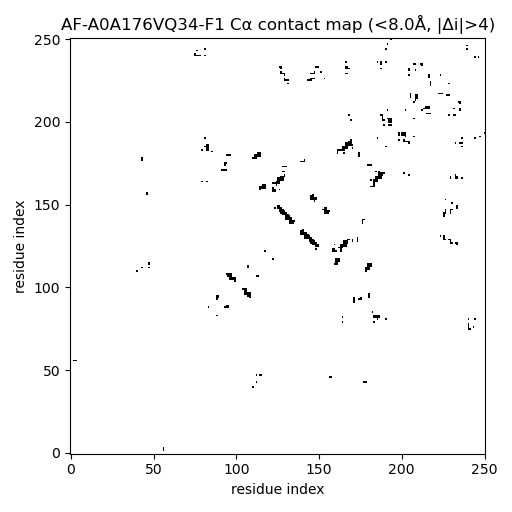635 -1.283 1.00 97.38 235 ASP A O 1
ATOM 1802 N N . LEU A 1 236 ? 9.263 -2.444 -2.480 1.00 96.69 236 LEU A N 1
ATOM 1803 C CA . LEU A 1 236 ? 9.531 -1.083 -2.947 1.00 96.69 236 LEU A CA 1
ATOM 1804 C C . LEU A 1 236 ? 9.608 -0.102 -1.773 1.00 96.69 236 LEU A C 1
ATOM 1806 O O . LEU A 1 236 ? 10.525 0.717 -1.703 1.00 96.69 236 LEU A O 1
ATOM 1810 N N . THR A 1 237 ? 8.689 -0.204 -0.816 1.00 96.38 237 THR A N 1
ATOM 1811 C CA . THR A 1 237 ? 8.694 0.652 0.377 1.00 96.38 237 THR A CA 1
ATOM 1812 C C . THR A 1 237 ? 9.953 0.441 1.212 1.00 96.38 237 THR A C 1
ATOM 1814 O O . THR A 1 237 ? 10.660 1.404 1.520 1.00 96.38 237 THR A O 1
ATOM 1817 N N . MET A 1 238 ? 10.310 -0.813 1.493 1.00 94.62 238 MET A N 1
ATOM 1818 C CA . MET A 1 238 ? 11.523 -1.151 2.238 1.00 94.62 238 MET A CA 1
ATOM 1819 C C . MET A 1 238 ? 12.795 -0.708 1.510 1.00 94.62 238 MET A C 1
ATOM 1821 O O . MET A 1 238 ? 13.734 -0.212 2.139 1.00 94.62 238 MET A O 1
ATOM 1825 N N . LEU A 1 239 ? 12.839 -0.837 0.182 1.00 93.38 239 LEU A N 1
ATOM 1826 C CA . LEU A 1 239 ? 13.946 -0.340 -0.631 1.00 93.38 239 LEU A CA 1
ATOM 1827 C C . LEU A 1 239 ? 14.085 1.180 -0.503 1.00 93.38 239 LEU A C 1
ATOM 1829 O O . LEU A 1 239 ? 15.195 1.679 -0.298 1.00 93.38 239 LEU A O 1
ATOM 1833 N N . LYS A 1 240 ? 12.972 1.914 -0.577 1.00 91.56 240 LYS A N 1
ATOM 1834 C CA . LYS A 1 240 ? 12.966 3.368 -0.415 1.00 91.56 240 LYS A CA 1
ATOM 1835 C C . LYS A 1 240 ? 13.418 3.794 0.978 1.00 91.56 240 LYS A C 1
ATOM 1837 O O . LYS A 1 240 ? 14.234 4.702 1.077 1.00 91.56 240 LYS A O 1
ATOM 1842 N N . ILE A 1 241 ? 12.952 3.118 2.030 1.00 91.94 241 ILE A N 1
ATOM 1843 C CA . ILE A 1 241 ? 13.363 3.383 3.417 1.00 91.94 241 ILE A CA 1
ATOM 1844 C C . ILE A 1 241 ? 14.878 3.217 3.569 1.00 91.94 241 ILE A C 1
ATOM 1846 O O . ILE A 1 241 ? 15.544 4.123 4.066 1.00 91.94 241 ILE A O 1
ATOM 1850 N N . ARG A 1 242 ? 15.439 2.106 3.069 1.00 91.00 242 ARG A N 1
ATOM 1851 C CA . ARG A 1 242 ? 16.883 1.816 3.144 1.00 91.00 242 ARG A CA 1
ATOM 1852 C C . ARG A 1 242 ? 17.744 2.802 2.358 1.00 91.00 242 ARG A C 1
ATOM 1854 O O . ARG A 1 242 ? 18.893 3.028 2.721 1.00 91.00 242 ARG A O 1
ATOM 1861 N N . LYS A 1 243 ? 17.236 3.335 1.245 1.00 88.88 243 LYS A N 1
ATOM 1862 C CA . LYS A 1 243 ? 18.001 4.219 0.352 1.00 88.88 243 LYS A CA 1
ATOM 1863 C C . LYS A 1 243 ? 17.748 5.713 0.587 1.00 88.88 243 LYS A C 1
ATOM 1865 O O . LYS A 1 243 ? 18.558 6.528 0.152 1.00 88.88 243 LYS A O 1
ATOM 1870 N N . GLY A 1 244 ? 16.656 6.067 1.262 1.00 87.19 244 GLY A N 1
ATOM 1871 C CA . GLY A 1 244 ? 16.226 7.439 1.524 1.00 87.19 244 GLY A CA 1
ATOM 1872 C C . GLY A 1 244 ? 15.178 7.973 0.535 1.00 87.19 244 GLY A C 1
ATOM 1873 O O . GLY A 1 244 ? 15.080 7.553 -0.618 1.00 87.19 244 GLY A O 1
ATOM 1874 N N . ARG A 1 245 ? 14.402 8.974 0.976 1.00 81.00 245 ARG A N 1
ATOM 1875 C CA . ARG A 1 245 ? 13.286 9.602 0.230 1.00 81.00 245 ARG A CA 1
ATOM 1876 C C . ARG A 1 245 ? 13.683 10.158 -1.141 1.00 81.00 245 ARG A C 1
ATOM 1878 O O . ARG A 1 245 ? 12.939 9.977 -2.102 1.00 81.00 245 ARG A O 1
ATOM 1885 N N . SER A 1 246 ? 14.848 10.797 -1.245 1.00 80.50 246 SER A N 1
ATOM 1886 C CA . SER A 1 246 ? 15.360 11.381 -2.495 1.00 80.50 246 SER A CA 1
ATOM 1887 C C . SER A 1 246 ? 15.952 10.348 -3.457 1.00 80.50 246 SER A C 1
ATOM 1889 O O . SER A 1 246 ? 16.286 10.684 -4.594 1.00 80.50 246 SER A O 1
ATOM 1891 N N . TRP A 1 247 ? 16.075 9.086 -3.039 1.00 82.69 247 TRP A N 1
ATOM 1892 C CA . TRP A 1 247 ? 16.660 8.052 -3.873 1.00 82.69 247 TRP A CA 1
ATOM 1893 C C . TRP A 1 247 ? 15.702 7.642 -4.995 1.00 82.69 247 TRP A C 1
ATOM 1895 O O . TRP A 1 247 ? 14.738 6.904 -4.786 1.00 82.69 247 TRP A O 1
ATOM 1905 N N . CYS A 1 248 ? 15.981 8.168 -6.185 1.00 73.56 248 CYS A N 1
ATOM 1906 C CA . CYS A 1 248 ? 15.525 7.720 -7.502 1.00 73.56 248 CYS A CA 1
ATOM 1907 C C . CYS A 1 248 ? 16.543 8.242 -8.534 1.00 73.56 248 CYS A C 1
ATOM 1909 O O . CYS A 1 248 ? 16.231 9.170 -9.283 1.00 73.56 248 CYS A O 1
ATOM 1911 N N . PRO A 1 249 ? 17.785 7.725 -8.548 1.00 57.66 249 PRO A N 1
ATOM 1912 C CA . PRO A 1 249 ? 18.895 8.389 -9.237 1.00 57.66 249 PRO A CA 1
ATOM 1913 C C . PRO A 1 249 ? 18.721 8.503 -10.762 1.00 57.66 249 PRO A C 1
ATOM 1915 O O . PRO A 1 249 ? 19.395 9.315 -11.384 1.00 57.66 249 PRO A O 1
ATOM 1918 N N . TYR A 1 250 ? 17.793 7.751 -11.364 1.00 58.66 250 TYR A N 1
ATOM 1919 C CA . TYR A 1 250 ? 17.611 7.688 -12.817 1.00 58.66 250 TYR A CA 1
ATOM 1920 C C . TYR A 1 250 ? 16.142 7.551 -13.208 1.00 58.66 250 TYR A C 1
ATOM 1922 O O . TYR A 1 250 ? 15.742 6.558 -13.819 1.00 58.66 250 TYR A O 1
ATOM 1930 N N . TRP A 1 251 ? 15.309 8.514 -12.811 1.00 62.03 251 TRP A N 1
ATOM 1931 C CA . TRP A 1 251 ? 13.977 8.625 -13.402 1.00 62.03 251 TRP A CA 1
ATOM 1932 C C . TRP A 1 251 ? 14.028 8.680 -14.930 1.00 62.03 251 TRP A C 1
ATOM 1934 O O . TRP A 1 251 ? 14.591 9.662 -15.485 1.00 62.03 251 TRP A O 1
#

Nearest PDB structures (foldseek):
  1wlj-assembly1_A  TM=7.563E-01  e=3.319E-07  Homo sapiens
  4czw-assembly1_A  TM=6.170E-01  e=8.493E-08  Neurospora crassa

InterPro domains:
  IPR012337 Ribonuclease H-like superfamily [SSF53098] (126-240)
  IPR013520 Ribonuclease H-like domain [SM00479] (125-246)
  IPR036397 Ribonuclease H superfamily [G3DSA:3.30.420.10] (152-246)
  IPR047021 RNA exonuclease REXO1/REXO3/REXO4-like [PTHR12801] (155-244)

Secondary structure (DSSP, 8-state):
------SSSTTSSS---------TT---PPP-----TTHHHHHHHHHHH--SS---------TT-----S--SS----GGGGSPPHHHHHHTT--------TTS--PPPTT-EEPPP-TT----SEEEEEEEEEEETTEEEEEEEEEEETTS-EE-GGG--SSSEEEESSHHHHHHHTTEE-S-EEEHHHHT--GGGTT--PPPHHHHIIIII----S-SSS---HHHHHHHHHHHHHHHHHH-TT--TT-

Mean predicted aligned error: 14.01 Å